Protein 2XS0 (pdb70)

InterPro domains:
  IPR000719 Protein kinase domain [PF00069] (26-321)
  IPR000719 Protein kinase domain [PS50011] (26-321)
  IPR000719 Protein kinase domain [SM00220] (26-321)
  IPR003527 Mitogen-activated protein (MAP) kinase, conserved site [PS01351] (61-163)
  IPR008271 Serine/threonine-protein kinase, active site [PS00108] (147-159)
  IPR008351 Mitogen-activated protein (MAP) kinase, JNK [PR01772] (76-85)
  IPR008351 Mitogen-activated protein (MAP) kinase, JNK [PR01772] (112-127)
  IPR008351 Mitogen-activated protein (MAP) kinase, JNK [PR01772] (135-146)
  IPR008351 Mitogen-activated protein (MAP) kinase, JNK [PR01772] (173-183)
  IPR008351 Mitogen-activated protein (MAP) kinase, JNK [PR01772] (198-208)
  IPR008351 Mitogen-activated protein (MAP) kinase, JNK [PR01772] (233-245)
  IPR008351 Mitogen-activated protein (MAP) kinase, JNK [PR01772] (261-277)
  IPR008351 Mitogen-activated protein (MAP) kinase, JNK [PR01772] (280-304)
  IPR008351 Mitogen-activated protein (MAP) kinase, JNK [PR01772] (324-335)
  IPR011009 Protein kinase-like domain superfamily [SSF56112] (12-357)
  IPR050117 Mitogen-activated protein (MAP) kinase [PTHR24055] (24-347)

GO terms:
  GO:0034614 cellular response to reactive oxygen species (P, IDA)
  GO:0031281 positive regulation of cyclase activity (P, IMP)
  GO:0051247 positive regulation of protein metabolic process (P, IMP)
  GO:0016241 regulation of macroautophagy (P, TAS)
  GO:0004674 protein serine/threonine kinase activity (F, IDA)
  GO:0043066 negative regulation of apoptotic process (P, IDA)
  GO:0009411 response to UV (P, IDA)
  GO:0071222 cellular response to lipopolysaccharide (P, IDA)
  GO:0007258 JUN phosphorylation (P, IDA)
  GO:0034599 cellular response to oxidative stress (P, IDA)
  GO:0018105 peptidyl-serine phosphorylation (P, IDA)
  GO:1900227 positive regulation of NLRP3 inflammasome complex assembly (P, IDA)
  GO:0006979 response to oxidative stress (P, IDA)
  GO:0106310 protein serine kinase activity (F, EXP)
  GO:0006468 protein phosphorylation (P, IMP)
  GO:0005515 protein binding (F, IPI)
  GO:0004674 protein serine/threonine kinase activity (F, TAS)
  GO:0004705 JUN kinase activity (F, TAS)
  GO:0038095 Fc-epsilon receptor signaling pathway (P, TAS)
  GO:0043065 positive regulation of apoptotic process (P, TAS)

Radius of gyration: 21.86 Å; Cα contacts (8 Å, |Δi|>4): 598; chains: 2; bounding box: 63×52×47 Å

Foldseek 3Di:
DLVQWDWDDAPPDIDIDGPQWADWHWQDADDQGTKTWTQRNVVRHIKIKGKGWPCLPDDVSLLFVLLFLLCLLQDDAQQAKHWDFKAFSDDDLVSTTMIMTITHDARFFQLVVLLDDDALVLLLALLLSVLLQLLQCVLVPQAAQADDRRQKGAHPVSHIHGNTRHPLCGLQGALCVLQVHDDDNLSVLSSSLQSSLCSLVSHGQADDPHSVSRVVSLCQACWQDDPVVLVRGPPVSSCVSVPDDTDNHDQLCVSRPPVSWDDDDVCRVVLVVLSSVLSCLRSDNPNVSHDHSVRSCVRPSRVVPDDCCRNVPDHGDRPPVCRSVDDDPSSVSSVSVNVSNVVRGD/DDDPVPDDDPPD

B-factor: mean 55.82, std 29.01, range [9.39, 256.15]

Solvent-accessible surface area: 16718 Å² total; per-residue (Å²): 107,93,120,75,23,65,67,47,109,8,69,148,34,52,1,30,0,25,105,27,0,75,108,18,124,84,83,37,102,51,112,50,34,46,26,0,15,4,92,0,52,111,78,126,106,85,0,5,0,49,28,8,66,95,5,8,67,63,58,84,63,0,44,105,2,6,14,22,1,6,1,10,116,26,8,137,17,114,3,2,5,16,37,49,5,0,0,0,19,36,115,37,52,143,79,1,68,19,0,2,6,0,12,38,37,18,61,15,54,0,62,79,0,11,146,38,151,44,60,17,74,36,11,4,12,0,2,2,5,0,2,1,0,1,38,10,1,20,57,26,59,9,29,1,47,18,1,46,4,53,8,0,17,0,80,12,62,0,43,1,25,0,52,37,0,19,64,62,104,80,69,26,48,1,0,1,30,21,20,65,35,66,91,106,74,7,2,1,0,1,1,2,0,3,0,0,0,13,13,26,90,34,34,51,25,6,66,2,114,72,109,90,48,6,14,23,59,3,4,68,50,36,4,30,16,42,100,111,2,19,148,111,1,130,89,108,27,74,74,110,6,72,113,61,87,127,77,102,18,110,41,33,107,124,14,2,46,64,132,69,14,65,58,112,54,151,103,26,67,90,23,0,50,32,0,23,53,2,0,30,80,2,4,33,12,10,15,61,136,9,15,39,9,84,94,0,1,111,14,72,0,0,59,63,9,42,26,66,89,7,2,102,28,111,80,19,182,35,82,28,150,113,10,41,129,37,130,47,74,80,124,79,1,34,98,41,0,33,125,30,0,68,87,32,58,143,202,60,62,67,138,111,6,102,0,77,21,173

Organism: Homo sapiens (NCBI:txid9606)

Sequence (358 aa):
RDNNFYSVEIGDSTFTVLKRYQNLKPIGSGAQGIVCAAYDAILERNVAIKKLSRPFQNQTHAKRAYRELVLMKCVNHKNIIGLLNVFTPQKSLEEFQDVYIVMELMDANLCQVIQMELDHERMSYLLYQMLCGIKHLHSAGIIHRDLKPSNIVVKSDCTLKILDFGLATRYYRAPEVILGMGYKENVDIWSVGCIMGEMIKGGVLFPGTDHIDQWNKVIEQLGTPCPEFMKKLQPTVRTYVENRPKYAGYSFEKLFPDVLFPADSEHNKLKASQARDLLSKMLVIDASKRISVDEALQHPYINVWYDPSEAEAPPPKIPDKQLDEREHTIEEWKELIYKEVMDLEERPSRDHLYLPLE

Nearest PDB structures (foldseek):
  2xs0-assembly1_A  TM=1.003E+00  e=1.034E-63  Homo sapiens
  6eq9-assembly2_B  TM=9.850E-01  e=6.214E-50  Homo sapiens
  4x21-assembly1_A  TM=9.884E-01  e=2.835E-49  Homo sapiens
  6ekd-assembly1_A  TM=9.821E-01  e=2.764E-48  Homo sapiens
  3vul-assembly1_A  TM=9.578E-01  e=8.206E-49  Homo sapiens

Structure (mmCIF, N/CA/C/O backbone):
data_2XS0
#
_entry.id   2XS0
#
_cell.length_a   62.530
_cell.length_b   106.550
_cell.length_c   130.910
_cell.angle_alpha   90.00
_cell.angle_beta   90.00
_cell.angle_gamma   90.00
#
_symmetry.space_group_name_H-M   'C 2 2 21'
#
loop_
_entity.id
_entity.type
_entity.pdbx_description
1 polymer 'MITOGEN-ACTIVATED PROTEIN KINASE 8'
2 polymer 'NUCLEAR FACTOR OF ACTIVATED T-CELLS, CYTOPLASMIC 3'
3 non-polymer 'PHOSPHOAMINOPHOSPHONIC ACID-ADENYLATE ESTER'
4 water water
#
loop_
_atom_site.group_PDB
_atom_site.id
_atom_site.type_symbol
_atom_site.label_atom_id
_atom_site.label_alt_id
_atom_site.label_comp_id
_atom_site.label_asym_id
_atom_site.label_entity_id
_atom_site.label_seq_id
_atom_site.pdbx_PDB_ins_code
_atom_site.Cartn_x
_atom_site.Cartn_y
_atom_site.Cartn_z
_atom_site.occupancy
_atom_site.B_iso_or_equiv
_atom_site.auth_seq_id
_atom_site.auth_comp_id
_atom_site.auth_asym_id
_atom_site.auth_atom_id
_atom_site.pdbx_PDB_model_num
ATOM 1 N N . ARG A 1 8 ? -56.063 18.682 -2.081 1.00 116.67 6 ARG A N 1
ATOM 2 C CA . ARG A 1 8 ? -54.801 18.751 -1.353 1.00 116.91 6 ARG A CA 1
ATOM 3 C C . ARG A 1 8 ? -53.621 18.483 -2.278 1.00 118.71 6 ARG A C 1
ATOM 4 O O . ARG A 1 8 ? -52.511 18.960 -2.042 1.00 117.56 6 ARG A O 1
ATOM 12 N N . ASP A 1 9 ? -53.875 17.719 -3.334 1.00 121.72 7 ASP A N 1
ATOM 13 C CA . ASP A 1 9 ? -52.824 17.257 -4.234 1.00 120.87 7 ASP A CA 1
ATOM 14 C C . ASP A 1 9 ? -52.188 18.406 -5.019 1.00 110.52 7 ASP A C 1
ATOM 15 O O . ASP A 1 9 ? -51.112 18.253 -5.603 1.00 107.02 7 ASP A O 1
ATOM 20 N N . ASN A 1 10 ? -52.860 19.554 -5.024 1.00 101.50 8 ASN A N 1
ATOM 21 C CA . ASN A 1 10 ? -52.376 20.736 -5.729 1.00 91.70 8 ASN A CA 1
ATOM 22 C C . ASN A 1 10 ? -51.076 21.285 -5.142 1.00 75.62 8 ASN A C 1
ATOM 23 O O . ASN A 1 10 ? -50.378 22.072 -5.784 1.00 79.17 8 ASN A O 1
ATOM 28 N N . ASN A 1 11 ? -50.750 20.857 -3.927 1.00 56.53 9 ASN A N 1
ATOM 29 C CA . ASN A 1 11 ? -49.585 21.371 -3.218 1.00 50.19 9 ASN A CA 1
ATOM 30 C C . ASN A 1 11 ? -48.294 20.620 -3.504 1.00 45.17 9 ASN A C 1
ATOM 31 O O . ASN A 1 11 ? -47.218 21.043 -3.085 1.00 42.23 9 ASN A O 1
ATOM 36 N N . PHE A 1 12 ? -48.404 19.503 -4.211 1.00 31.55 10 PHE A N 1
ATOM 37 C CA . PHE A 1 12 ? -47.256 18.635 -4.450 1.00 31.92 10 PHE A CA 1
ATOM 38 C C . PHE A 1 12 ? -46.865 18.559 -5.927 1.00 33.79 10 PHE A C 1
ATOM 39 O O . PHE A 1 12 ? -47.663 18.845 -6.823 1.00 28.67 10 PHE A O 1
ATOM 47 N N . TYR A 1 13 ? -45.614 18.191 -6.167 1.00 33.26 11 TYR A N 1
ATOM 48 C CA . TYR A 1 13 ? -45.168 17.829 -7.500 1.00 26.43 11 TYR A CA 1
ATOM 49 C C . TYR A 1 13 ? -44.179 16.679 -7.343 1.00 29.26 11 TYR A C 1
ATOM 50 O O . TYR A 1 13 ? -43.637 16.461 -6.259 1.00 30.02 11 TYR A O 1
ATOM 59 N N . SER A 1 14 ? -43.954 15.931 -8.416 1.00 31.73 12 SER A N 1
ATOM 60 C CA . SER A 1 14 ? -43.092 14.758 -8.334 1.00 29.44 12 SER A CA 1
ATOM 61 C C . SER A 1 14 ? -41.874 14.889 -9.224 1.00 32.46 12 SER A C 1
ATOM 62 O O . SER A 1 14 ? -41.924 15.480 -10.307 1.00 30.87 12 SER A O 1
ATOM 65 N N . VAL A 1 15 ? -40.772 14.329 -8.754 1.00 30.49 13 VAL A N 1
ATOM 66 C CA . VAL A 1 15 ? -39.563 14.264 -9.549 1.00 26.82 13 VAL A CA 1
ATOM 67 C C . VAL A 1 15 ? -38.890 12.913 -9.295 1.00 32.38 13 VAL A C 1
ATOM 68 O O . VAL A 1 15 ? -38.991 12.352 -8.193 1.00 31.86 13 VAL A O 1
ATOM 72 N N . GLU A 1 16 ? -38.236 12.380 -10.323 1.00 27.14 14 GLU A N 1
ATOM 73 C CA . GLU A 1 16 ? -37.524 11.111 -10.207 1.00 26.01 14 GLU A CA 1
ATOM 74 C C . GLU A 1 16 ? -36.114 11.336 -9.692 1.00 29.22 14 GLU A C 1
ATOM 75 O O . GLU A 1 16 ? -35.381 12.174 -10.207 1.00 30.99 14 GLU A O 1
ATOM 81 N N . ILE A 1 17 ? -35.738 10.591 -8.664 1.00 34.26 15 ILE A N 1
ATOM 82 C CA . ILE A 1 17 ? -34.381 10.648 -8.143 1.00 38.31 15 ILE A CA 1
ATOM 83 C C . ILE A 1 17 ? -33.792 9.256 -8.273 1.00 44.74 15 ILE A C 1
ATOM 84 O O . ILE A 1 17 ? -34.057 8.364 -7.460 1.00 43.25 15 ILE A O 1
ATOM 89 N N . GLY A 1 18 ? -33.005 9.067 -9.322 1.00 48.06 16 GLY A N 1
ATOM 90 C CA . GLY A 1 18 ? -32.582 7.736 -9.694 1.00 48.89 16 GLY A CA 1
ATOM 91 C C . GLY A 1 18 ? -33.814 6.879 -9.898 1.00 50.77 16 GLY A C 1
ATOM 92 O O . GLY A 1 18 ? -34.666 7.183 -10.738 1.00 52.13 16 GLY A O 1
ATOM 93 N N . ASP A 1 19 ? -33.915 5.818 -9.105 1.00 49.35 17 ASP A N 1
ATOM 94 C CA . ASP A 1 19 ? -35.003 4.858 -9.218 1.00 50.79 17 ASP A CA 1
ATOM 95 C C . ASP A 1 19 ? -36.303 5.378 -8.627 1.00 45.39 17 ASP A C 1
ATOM 96 O O . ASP A 1 19 ? -37.380 5.067 -9.121 1.00 47.76 17 ASP A O 1
ATOM 101 N N . SER A 1 20 ? -36.205 6.161 -7.561 1.00 41.28 18 SER A N 1
ATOM 102 C CA . SER A 1 20 ? -37.386 6.481 -6.769 1.00 44.29 18 SER A CA 1
ATOM 103 C C . SER A 1 20 ? -38.036 7.812 -7.119 1.00 40.52 18 SER A C 1
ATOM 104 O O . SER A 1 20 ? -37.390 8.721 -7.643 1.00 44.46 18 SER A O 1
ATOM 107 N N . THR A 1 21 ? -39.329 7.906 -6.826 1.00 32.19 19 THR A N 1
ATOM 108 C CA . THR A 1 21 ? -40.082 9.139 -7.009 1.00 33.22 19 THR A CA 1
ATOM 109 C C . THR A 1 21 ? -40.189 9.925 -5.708 1.00 33.87 19 THR A C 1
ATOM 110 O O . THR A 1 21 ? -40.680 9.421 -4.703 1.00 31.72 19 THR A O 1
ATOM 114 N N . PHE A 1 22 ? -39.729 11.167 -5.734 1.00 34.93 20 PHE A N 1
ATOM 115 C CA . PHE A 1 22 ? -39.946 12.070 -4.617 1.00 27.57 20 PHE A CA 1
ATOM 116 C C . PHE A 1 22 ? -41.133 12.967 -4.932 1.00 26.45 20 PHE A C 1
ATOM 117 O O . PHE A 1 22 ? -41.046 13.832 -5.798 1.00 38.26 20 PHE A O 1
ATOM 125 N N . THR A 1 23 ? -42.250 12.754 -4.246 1.00 21.76 21 THR A N 1
ATOM 126 C CA . THR A 1 23 ? -43.381 13.669 -4.348 1.00 25.37 21 THR A CA 1
ATOM 127 C C . THR A 1 23 ? -43.387 14.631 -3.160 1.00 31.98 21 THR A C 1
ATOM 128 O O . THR A 1 23 ? -43.756 14.252 -2.047 1.00 35.72 21 THR A O 1
ATOM 132 N N . VAL A 1 24 ? -42.975 15.873 -3.408 1.00 21.17 22 VAL A N 1
ATOM 133 C CA . VAL A 1 24 ? -42.705 16.830 -2.338 1.00 23.06 22 VAL A CA 1
ATOM 134 C C . VAL A 1 24 ? -43.484 18.137 -2.495 1.00 24.43 22 VAL A C 1
ATOM 135 O O . VAL A 1 24 ? -43.887 18.501 -3.605 1.00 29.60 22 VAL A O 1
ATOM 139 N N . LEU A 1 25 ? -43.707 18.845 -1.391 1.00 21.11 23 LEU A N 1
ATOM 140 C CA . LEU A 1 25 ? -44.374 20.152 -1.471 1.00 18.87 23 LEU A CA 1
ATOM 141 C C . LEU A 1 25 ? -43.639 21.051 -2.465 1.00 17.26 23 LEU A C 1
ATOM 142 O O . LEU A 1 25 ? -42.425 20.955 -2.627 1.00 21.03 23 LEU A O 1
ATOM 147 N N . LYS A 1 26 ? -44.375 21.925 -3.135 1.00 19.42 24 LYS A N 1
ATOM 148 C CA . LYS A 1 26 ? -43.786 22.738 -4.188 1.00 27.49 24 LYS A CA 1
ATOM 149 C C . LYS A 1 26 ? -42.728 23.729 -3.687 1.00 33.05 24 LYS A C 1
ATOM 150 O O . LYS A 1 26 ? -41.946 24.260 -4.476 1.00 39.59 24 LYS A O 1
ATOM 156 N N . ARG A 1 27 ? -42.698 23.970 -2.381 1.00 23.47 25 ARG A N 1
ATOM 157 C CA . ARG A 1 27 ? -41.703 24.866 -1.801 1.00 24.33 25 ARG A CA 1
ATOM 158 C C . ARG A 1 27 ? -40.283 24.338 -1.962 1.00 28.26 25 ARG A C 1
ATOM 159 O O . ARG A 1 27 ? -39.327 25.115 -1.965 1.00 29.84 25 ARG A O 1
ATOM 167 N N . TYR A 1 28 ? -40.145 23.020 -2.084 1.00 25.40 26 TYR A N 1
ATOM 168 C CA . TYR A 1 28 ? -38.827 22.406 -2.256 1.00 24.56 26 TYR A CA 1
ATOM 169 C C . TYR A 1 28 ? -38.497 22.224 -3.730 1.00 28.79 26 TYR A C 1
ATOM 170 O O . TYR A 1 28 ? -39.190 21.512 -4.449 1.00 35.27 26 TYR A O 1
ATOM 179 N N . GLN A 1 29 ? -37.430 22.882 -4.170 1.00 23.83 27 GLN A N 1
ATOM 180 C CA . GLN A 1 29 ? -37.102 22.972 -5.585 1.00 24.24 27 GLN A CA 1
ATOM 181 C C . GLN A 1 29 ? -35.733 22.383 -5.849 1.00 34.51 27 GLN A C 1
ATOM 182 O O . GLN A 1 29 ? -34.855 22.438 -4.985 1.00 39.09 27 GLN A O 1
ATOM 188 N N . ASN A 1 30 ? -35.554 21.818 -7.041 1.00 31.68 28 ASN A N 1
ATOM 189 C CA . ASN A 1 30 ? -34.229 21.430 -7.502 1.00 29.96 28 ASN A CA 1
ATOM 190 C C . ASN A 1 30 ? -33.606 20.314 -6.692 1.00 25.02 28 ASN A C 1
ATOM 191 O O . ASN A 1 30 ? -32.437 20.393 -6.319 1.00 28.78 28 ASN A O 1
ATOM 196 N N . LEU A 1 31 ? -34.372 19.274 -6.407 1.00 24.29 29 LEU A N 1
ATOM 197 C CA . LEU A 1 31 ? -33.816 18.154 -5.665 1.00 25.23 29 LEU A CA 1
ATOM 198 C C . LEU A 1 31 ? -32.625 17.536 -6.399 1.00 28.24 29 LEU A C 1
ATOM 199 O O . LEU A 1 31 ? -32.658 17.339 -7.609 1.00 31.80 29 LEU A O 1
ATOM 204 N N . LYS A 1 32 ? -31.567 17.257 -5.653 1.00 33.03 30 LYS A N 1
ATOM 205 C CA . LYS A 1 32 ? -30.416 16.536 -6.170 1.00 32.70 30 LYS A CA 1
ATOM 206 C C . LYS A 1 32 ? -30.024 15.537 -5.095 1.00 30.00 30 LYS A C 1
ATOM 207 O O . LYS A 1 32 ? -30.127 15.847 -3.917 1.00 29.79 30 LYS A O 1
ATOM 213 N N . PRO A 1 33 ? -29.575 14.336 -5.491 1.00 32.86 31 PRO A N 1
ATOM 214 C CA . PRO A 1 33 ? -29.152 13.319 -4.518 1.00 33.10 31 PRO A CA 1
ATOM 215 C C . PRO A 1 33 ? -27.865 13.721 -3.803 1.00 34.32 31 PRO A C 1
ATOM 216 O O . PRO A 1 33 ? -26.903 14.097 -4.470 1.00 34.15 31 PRO A O 1
ATOM 220 N N . ILE A 1 34 ? -27.842 13.643 -2.475 1.00 34.37 32 ILE A N 1
ATOM 221 C CA . ILE A 1 34 ? -26.649 14.036 -1.723 1.00 37.43 32 ILE A CA 1
ATOM 222 C C . ILE A 1 34 ? -26.006 12.870 -0.973 1.00 39.12 32 ILE A C 1
ATOM 223 O O . ILE A 1 34 ? -24.900 12.996 -0.446 1.00 43.93 32 ILE A O 1
ATOM 228 N N . GLY A 1 35 ? -26.701 11.740 -0.924 1.00 29.23 33 GLY A N 1
ATOM 229 C CA . GLY A 1 35 ? -26.194 10.573 -0.228 1.00 27.69 33 GLY A CA 1
ATOM 230 C C . GLY A 1 35 ? -27.223 9.465 -0.219 1.00 35.18 33 GLY A C 1
ATOM 231 O O . GLY A 1 35 ? -28.337 9.646 -0.718 1.00 35.05 33 GLY A O 1
ATOM 232 N N . SER A 1 36 ? -26.855 8.316 0.342 1.00 40.12 34 SER A N 1
ATOM 233 C CA . SER A 1 36 ? -27.764 7.174 0.388 1.00 48.62 34 SER A CA 1
ATOM 234 C C . SER A 1 36 ? -27.467 6.233 1.545 1.00 56.44 34 SER A C 1
ATOM 235 O O . SER A 1 36 ? -26.397 6.285 2.149 1.00 58.80 34 SER A O 1
ATOM 238 N N . GLY A 1 37 ? -28.428 5.368 1.845 1.00 63.35 35 GLY A N 1
ATOM 239 C CA . GLY A 1 37 ? -28.279 4.404 2.916 1.00 68.85 35 GLY A CA 1
ATOM 240 C C . GLY A 1 37 ? -29.489 3.500 3.032 1.00 74.47 35 GLY A C 1
ATOM 241 O O . GLY A 1 37 ? -30.287 3.397 2.100 1.00 74.22 35 GLY A O 1
ATOM 242 N N . ALA A 1 38 ? -29.622 2.847 4.183 1.00 78.08 36 ALA A N 1
ATOM 243 C CA . ALA A 1 38 ? -30.731 1.933 4.436 1.00 76.06 36 ALA A CA 1
ATOM 244 C C . ALA A 1 38 ? -32.065 2.534 4.012 1.00 79.45 36 ALA A C 1
ATOM 245 O O . ALA A 1 38 ? -32.703 2.052 3.075 1.00 84.16 36 ALA A O 1
ATOM 247 N N . GLN A 1 39 ? -32.472 3.596 4.699 1.00 75.74 37 GLN A N 1
ATOM 248 C CA . GLN A 1 39 ? -33.781 4.201 4.486 1.00 70.97 37 GLN A CA 1
ATOM 249 C C . GLN A 1 39 ? -33.855 5.014 3.192 1.00 69.25 37 GLN A C 1
ATOM 250 O O . GLN A 1 39 ? -34.547 6.029 3.125 1.00 78.01 37 GLN A O 1
ATOM 256 N N . GLY A 1 40 ? -33.135 4.560 2.169 1.00 59.94 38 GLY A N 1
ATOM 257 C CA . GLY A 1 40 ? -33.230 5.133 0.838 1.00 57.75 38 GLY A CA 1
ATOM 258 C C . GLY A 1 40 ? -32.281 6.280 0.537 1.00 64.01 38 GLY A C 1
ATOM 259 O O . GLY A 1 40 ? -31.243 6.438 1.184 1.00 65.54 38 GLY A O 1
ATOM 260 N N . ILE A 1 41 ? -32.647 7.086 -0.458 1.00 62.81 39 ILE A N 1
ATOM 261 C CA . ILE A 1 41 ? -31.830 8.221 -0.877 1.00 53.55 39 ILE A CA 1
ATOM 262 C C . ILE A 1 41 ? -32.211 9.514 -0.156 1.00 43.14 39 ILE A C 1
ATOM 263 O O . ILE A 1 41 ? -33.352 9.690 0.286 1.00 42.53 39 ILE A O 1
ATOM 268 N N . VAL A 1 42 ? -31.237 10.411 -0.035 1.00 30.35 40 VAL A N 1
ATOM 269 C CA . VAL A 1 42 ? -31.447 11.698 0.601 1.00 26.66 40 VAL A CA 1
ATOM 270 C C . VAL A 1 42 ? -31.052 12.815 -0.363 1.00 31.77 40 VAL A C 1
ATOM 271 O O . VAL A 1 42 ? -29.976 12.775 -0.966 1.00 30.57 40 VAL A O 1
ATOM 275 N N . CYS A 1 43 ? -31.926 13.810 -0.506 1.00 31.80 41 CYS A N 1
ATOM 276 C CA . CYS A 1 43 ? -31.699 14.896 -1.458 1.00 24.80 41 CYS A CA 1
ATOM 277 C C . CYS A 1 43 ? -31.432 16.242 -0.804 1.00 29.76 41 CYS A C 1
ATOM 278 O O . CYS A 1 43 ? -31.847 16.497 0.330 1.00 36.19 41 CYS A O 1
ATOM 281 N N . ALA A 1 44 ? -30.735 17.099 -1.539 1.00 21.83 42 ALA A N 1
ATOM 282 C CA . ALA A 1 44 ? -30.695 18.521 -1.245 1.00 22.68 42 ALA A CA 1
ATOM 283 C C . ALA A 1 44 ? -31.845 19.193 -1.989 1.00 24.87 42 ALA A C 1
ATOM 284 O O . ALA A 1 44 ? -32.296 18.708 -3.026 1.00 30.41 42 ALA A O 1
ATOM 286 N N . ALA A 1 45 ? -32.328 20.304 -1.454 1.00 22.95 43 ALA A N 1
ATOM 287 C CA . ALA A 1 45 ? -33.357 21.083 -2.127 1.00 22.43 43 ALA A CA 1
ATOM 288 C C . ALA A 1 45 ? -33.252 22.532 -1.705 1.00 29.58 43 ALA A C 1
ATOM 289 O O . ALA A 1 45 ? -32.596 22.853 -0.719 1.00 32.39 43 ALA A O 1
ATOM 291 N N . TYR A 1 46 ? -33.886 23.408 -2.471 1.00 35.75 44 TYR A N 1
ATOM 292 C CA . TYR A 1 46 ? -33.991 24.803 -2.090 1.00 28.26 44 TYR A CA 1
ATOM 293 C C . TYR A 1 46 ? -35.395 25.023 -1.557 1.00 26.70 44 TYR A C 1
ATOM 294 O O . TYR A 1 46 ? -36.378 24.747 -2.240 1.00 31.61 44 TYR A O 1
ATOM 303 N N . ASP A 1 47 ? -35.487 25.477 -0.314 1.00 30.56 45 ASP A N 1
ATOM 304 C CA . ASP A 1 47 ? -36.774 25.790 0.286 1.00 32.21 45 ASP A CA 1
ATOM 305 C C . ASP A 1 47 ? -37.121 27.223 -0.101 1.00 34.24 45 ASP A C 1
ATOM 306 O O . ASP A 1 47 ? -36.461 28.159 0.346 1.00 37.58 45 ASP A O 1
ATOM 311 N N . ALA A 1 48 ? -38.140 27.394 -0.941 1.00 31.71 46 ALA A N 1
ATOM 312 C CA . ALA A 1 48 ? -38.502 28.721 -1.454 1.00 32.03 46 ALA A CA 1
ATOM 313 C C . ALA A 1 48 ? -39.153 29.593 -0.379 1.00 28.72 46 ALA A C 1
ATOM 314 O O . ALA A 1 48 ? -39.167 30.826 -0.474 1.00 25.60 46 ALA A O 1
ATOM 316 N N . ILE A 1 49 ? -39.687 28.945 0.647 1.00 31.87 47 ILE A N 1
ATOM 317 C CA . ILE A 1 49 ? -40.288 29.657 1.764 1.00 34.43 47 ILE A CA 1
ATOM 318 C C . ILE A 1 49 ? -39.214 30.164 2.724 1.00 40.52 47 ILE A C 1
ATOM 319 O O . ILE A 1 49 ? -39.075 31.367 2.918 1.00 47.06 47 ILE A O 1
ATOM 324 N N . LEU A 1 50 ? -38.445 29.252 3.309 1.00 41.62 48 LEU A N 1
ATOM 325 C CA . LEU A 1 50 ? -37.372 29.636 4.227 1.00 37.60 48 LEU A CA 1
ATOM 326 C C . LEU A 1 50 ? -36.221 30.308 3.491 1.00 39.55 48 LEU A C 1
ATOM 327 O O . LEU A 1 50 ? -35.361 30.933 4.107 1.00 34.86 48 LEU A O 1
ATOM 332 N N . GLU A 1 51 ? -36.206 30.154 2.171 1.00 46.22 49 GLU A N 1
ATOM 333 C CA . GLU A 1 51 ? -35.151 30.707 1.319 1.00 47.18 49 GLU A CA 1
ATOM 334 C C . GLU A 1 51 ? -33.761 30.225 1.700 1.00 44.41 49 GLU A C 1
ATOM 335 O O . GLU A 1 51 ? -32.799 30.986 1.657 1.00 47.33 49 GLU A O 1
ATOM 341 N N . ARG A 1 52 ? -33.666 28.956 2.076 1.00 42.16 50 ARG A N 1
ATOM 342 C CA . ARG A 1 52 ? -32.379 28.311 2.285 1.00 37.25 50 ARG A CA 1
ATOM 343 C C . ARG A 1 52 ? -32.415 26.883 1.756 1.00 34.12 50 ARG A C 1
ATOM 344 O O . ARG A 1 52 ? -33.483 26.320 1.512 1.00 28.97 50 ARG A O 1
ATOM 352 N N . ASN A 1 53 ? -31.241 26.300 1.568 1.00 34.00 51 ASN A N 1
ATOM 353 C CA . ASN A 1 53 ? -31.165 24.906 1.180 1.00 28.45 51 ASN A CA 1
ATOM 354 C C . ASN A 1 53 ? -31.487 24.020 2.362 1.00 28.66 51 ASN A C 1
ATOM 355 O O . ASN A 1 53 ? -31.193 24.366 3.503 1.00 30.82 51 ASN A O 1
ATOM 360 N N . VAL A 1 54 ? -32.115 22.884 2.074 1.00 28.64 52 VAL A N 1
ATOM 361 C CA . VAL A 1 54 ? -32.487 21.914 3.090 1.00 22.14 52 VAL A CA 1
ATOM 362 C C . VAL A 1 54 ? -32.174 20.499 2.602 1.00 28.53 52 VAL A C 1
ATOM 363 O O . VAL A 1 54 ? -31.780 20.301 1.452 1.00 29.09 52 VAL A O 1
ATOM 367 N N . ALA A 1 55 ? -32.344 19.518 3.481 1.00 25.82 53 ALA A N 1
ATOM 368 C CA . ALA A 1 55 ? -32.162 18.126 3.103 1.00 23.69 53 ALA A CA 1
ATOM 369 C C . ALA A 1 55 ? -33.485 17.390 3.255 1.00 21.91 53 ALA A C 1
ATOM 370 O O . ALA A 1 55 ? -34.247 17.660 4.177 1.00 21.58 53 ALA A O 1
ATOM 372 N N . ILE A 1 56 ? -33.761 16.470 2.337 1.00 19.74 54 ILE A N 1
ATOM 373 C CA . ILE A 1 56 ? -35.028 15.752 2.346 1.00 22.49 54 ILE A CA 1
ATOM 374 C C . ILE A 1 56 ? -34.814 14.244 2.336 1.00 22.41 54 ILE A C 1
ATOM 375 O O . ILE A 1 56 ? -34.125 13.709 1.468 1.00 22.72 54 ILE A O 1
ATOM 380 N N . LYS A 1 57 ? -35.402 13.565 3.312 1.00 24.38 55 LYS A N 1
ATOM 381 C CA . LYS A 1 57 ? -35.245 12.122 3.439 1.00 30.11 55 LYS A CA 1
ATOM 382 C C . LYS A 1 57 ? -36.585 11.436 3.211 1.00 26.43 55 LYS A C 1
ATOM 383 O O . LYS A 1 57 ? -37.586 11.792 3.825 1.00 21.72 55 LYS A O 1
ATOM 389 N N . LYS A 1 58 ? -36.613 10.460 2.314 1.00 32.41 56 LYS A N 1
ATOM 390 C CA . LYS A 1 58 ? -37.847 9.723 2.076 1.00 31.86 56 LYS A CA 1
ATOM 391 C C . LYS A 1 58 ? -37.869 8.399 2.837 1.00 33.18 56 LYS A C 1
ATOM 392 O O . LYS A 1 58 ? -37.000 7.548 2.651 1.00 39.85 56 LYS A O 1
ATOM 398 N N . LEU A 1 59 ? -38.861 8.239 3.706 1.00 32.60 57 LEU A N 1
ATOM 399 C CA . LEU A 1 59 ? -39.097 6.963 4.365 1.00 31.02 57 LEU A CA 1
ATOM 400 C C . LEU A 1 59 ? -40.206 6.226 3.636 1.00 26.69 57 LEU A C 1
ATOM 401 O O . LEU A 1 59 ? -41.354 6.674 3.624 1.00 29.39 57 LEU A O 1
ATOM 406 N N . SER A 1 60 ? -39.866 5.101 3.020 1.00 29.16 58 SER A N 1
ATOM 407 C CA . SER A 1 60 ? -40.863 4.322 2.290 1.00 35.64 58 SER A CA 1
ATOM 408 C C . SER A 1 60 ? -41.514 3.282 3.189 1.00 33.04 58 SER A C 1
ATOM 409 O O . SER A 1 60 ? -40.859 2.344 3.631 1.00 32.83 58 SER A O 1
ATOM 412 N N . ARG A 1 61 ? -42.809 3.460 3.442 1.00 34.22 59 ARG A N 1
ATOM 413 C CA . ARG A 1 61 ? -43.556 2.599 4.356 1.00 42.83 59 ARG A CA 1
ATOM 414 C C . ARG A 1 61 ? -42.813 2.431 5.670 1.00 40.08 59 ARG A C 1
ATOM 415 O O . ARG A 1 61 ? -42.367 1.342 6.001 1.00 34.25 59 ARG A O 1
ATOM 423 N N . PRO A 1 62 ? -42.670 3.516 6.433 1.00 43.37 60 PRO A N 1
ATOM 424 C CA . PRO A 1 62 ? -42.007 3.341 7.727 1.00 44.68 60 PRO A CA 1
ATOM 425 C C . PRO A 1 62 ? -42.780 2.363 8.622 1.00 41.68 60 PRO A C 1
ATOM 426 O O . PRO A 1 62 ? -42.249 1.896 9.626 1.00 39.12 60 PRO A O 1
ATOM 430 N N . PHE A 1 63 ? -44.013 2.048 8.238 1.00 37.94 61 PHE A N 1
ATOM 431 C CA . PHE A 1 63 ? -44.875 1.191 9.044 1.00 42.63 61 PHE A CA 1
ATOM 432 C C . PHE A 1 63 ? -44.964 -0.250 8.525 1.00 48.91 61 PHE A C 1
ATOM 433 O O . PHE A 1 63 ? -45.810 -1.015 8.979 1.00 52.40 61 PHE A O 1
ATOM 441 N N . GLN A 1 64 ? -44.108 -0.616 7.574 1.00 48.92 62 GLN A N 1
ATOM 442 C CA . GLN A 1 64 ? -44.064 -1.994 7.087 1.00 47.71 62 GLN A CA 1
ATOM 443 C C . GLN A 1 64 ? -43.244 -2.855 8.030 1.00 56.24 62 GLN A C 1
ATOM 444 O O . GLN A 1 64 ? -42.044 -3.036 7.829 1.00 69.86 62 GLN A O 1
ATOM 450 N N . ASN A 1 65 ? -43.905 -3.367 9.063 1.00 45.40 63 ASN A N 1
ATOM 451 C CA . ASN A 1 65 ? -43.283 -4.194 10.100 1.00 43.44 63 ASN A CA 1
ATOM 452 C C . ASN A 1 65 ? -42.819 -3.427 11.346 1.00 50.75 63 ASN A C 1
ATOM 453 O O . ASN A 1 65 ? -42.547 -2.224 11.290 1.00 55.59 63 ASN A O 1
ATOM 458 N N . GLN A 1 66 ? -42.729 -4.149 12.460 1.00 48.04 64 GLN A N 1
ATOM 459 C CA . GLN A 1 66 ? -42.504 -3.562 13.780 1.00 51.10 64 GLN A CA 1
ATOM 460 C C . GLN A 1 66 ? -41.195 -2.783 13.895 1.00 48.77 64 GLN A C 1
ATOM 461 O O . GLN A 1 66 ? -41.169 -1.680 14.439 1.00 48.22 64 GLN A O 1
ATOM 467 N N . THR A 1 67 ? -40.112 -3.365 13.390 1.00 44.98 65 THR A N 1
ATOM 468 C CA . THR A 1 67 ? -38.794 -2.746 13.491 1.00 45.17 65 THR A CA 1
ATOM 469 C C . THR A 1 67 ? -38.724 -1.396 12.776 1.00 47.09 65 THR A C 1
ATOM 470 O O . THR A 1 67 ? -38.178 -0.429 13.306 1.00 44.77 65 THR A O 1
ATOM 474 N N . HIS A 1 68 ? -39.269 -1.343 11.566 1.00 43.80 66 HIS A N 1
ATOM 475 C CA . HIS A 1 68 ? -39.271 -0.117 10.786 1.00 39.95 66 HIS A CA 1
ATOM 476 C C . HIS A 1 68 ? -40.108 0.954 11.461 1.00 38.12 66 HIS A C 1
ATOM 477 O O . HIS A 1 68 ? -39.728 2.123 11.492 1.00 32.11 66 HIS A O 1
ATOM 484 N N . ALA A 1 69 ? -41.255 0.548 11.992 1.00 38.39 67 ALA A N 1
ATOM 485 C CA . ALA A 1 69 ? -42.200 1.495 12.563 1.00 38.85 67 ALA A CA 1
ATOM 486 C C . ALA A 1 69 ? -41.684 2.048 13.884 1.00 45.34 67 ALA A C 1
ATOM 487 O O . ALA A 1 69 ? -41.721 3.253 14.123 1.00 45.68 67 ALA A O 1
ATOM 489 N N . LYS A 1 70 ? -41.195 1.157 14.736 1.00 47.89 68 LYS A N 1
ATOM 490 C CA . LYS A 1 70 ? -40.658 1.551 16.027 1.00 48.80 68 LYS A CA 1
ATOM 491 C C . LYS A 1 70 ? -39.529 2.564 15.832 1.00 44.37 68 LYS A C 1
ATOM 492 O O . LYS A 1 70 ? -39.511 3.623 16.465 1.00 44.77 68 LYS A O 1
ATOM 498 N N . ARG A 1 71 ? -38.601 2.239 14.937 1.00 43.43 69 ARG A N 1
ATOM 499 C CA . ARG A 1 71 ? -37.450 3.095 14.661 1.00 41.42 69 ARG A CA 1
ATOM 500 C C . ARG A 1 71 ? -37.867 4.468 14.140 1.00 41.40 69 ARG A C 1
ATOM 501 O O . ARG A 1 71 ? -37.418 5.497 14.645 1.00 43.82 69 ARG A O 1
ATOM 509 N N . ALA A 1 72 ? -38.726 4.470 13.125 1.00 31.90 70 ALA A N 1
ATOM 510 C CA . ALA A 1 72 ? -39.156 5.699 12.475 1.00 24.17 70 ALA A CA 1
ATOM 511 C C . ALA A 1 72 ? -39.967 6.597 13.402 1.00 31.42 70 ALA A C 1
ATOM 512 O O . ALA A 1 72 ? -39.811 7.821 13.391 1.00 41.82 70 ALA A O 1
ATOM 514 N N . TYR A 1 73 ? -40.843 5.991 14.193 1.00 33.00 71 TYR A N 1
ATOM 515 C CA . TYR A 1 73 ? -41.671 6.754 15.119 1.00 37.80 71 TYR A CA 1
ATOM 516 C C . TYR A 1 73 ? -40.798 7.461 16.157 1.00 31.01 71 TYR A C 1
ATOM 517 O O . TYR A 1 73 ? -40.931 8.663 16.383 1.00 27.22 71 TYR A O 1
ATOM 526 N N . ARG A 1 74 ? -39.884 6.710 16.756 1.00 20.74 72 ARG A N 1
ATOM 527 C CA . ARG A 1 74 ? -38.955 7.262 17.729 1.00 28.10 72 ARG A CA 1
ATOM 528 C C . ARG A 1 74 ? -38.174 8.446 17.154 1.00 36.57 72 ARG A C 1
ATOM 529 O O . ARG A 1 74 ? -38.035 9.489 17.799 1.00 45.86 72 ARG A O 1
ATOM 537 N N . GLU A 1 75 ? -37.667 8.280 15.940 1.00 38.22 73 GLU A N 1
ATOM 538 C CA . GLU A 1 75 ? -36.870 9.313 15.292 1.00 41.24 73 GLU A CA 1
ATOM 539 C C . GLU A 1 75 ? -37.677 10.600 15.101 1.00 35.97 73 GLU A C 1
ATOM 540 O O . GLU A 1 75 ? -37.199 11.693 15.409 1.00 32.42 73 GLU A O 1
ATOM 546 N N . LEU A 1 76 ? -38.900 10.465 14.599 1.00 23.05 74 LEU A N 1
ATOM 547 C CA . LEU A 1 76 ? -39.790 11.604 14.463 1.00 19.57 74 LEU A CA 1
ATOM 548 C C . LEU A 1 76 ? -39.900 12.353 15.786 1.00 27.33 74 LEU A C 1
ATOM 549 O O . LEU A 1 76 ? -39.540 13.527 15.894 1.00 32.25 74 LEU A O 1
ATOM 554 N N . VAL A 1 77 ? -40.405 11.652 16.792 1.00 25.75 75 VAL A N 1
ATOM 555 C CA . VAL A 1 77 ? -40.653 12.225 18.098 1.00 23.98 75 VAL A CA 1
ATOM 556 C C . VAL A 1 77 ? -39.405 12.865 18.696 1.00 26.52 75 VAL A C 1
ATOM 557 O O . VAL A 1 77 ? -39.460 13.978 19.209 1.00 28.55 75 VAL A O 1
ATOM 561 N N . LEU A 1 78 ? -38.279 12.167 18.618 1.00 29.22 76 LEU A N 1
ATOM 562 C CA . LEU A 1 78 ? -37.041 12.675 19.200 1.00 29.25 76 LEU A CA 1
ATOM 563 C C . LEU A 1 78 ? -36.463 13.856 18.431 1.00 34.10 76 LEU A C 1
ATOM 564 O O . LEU A 1 78 ? -35.914 14.779 19.024 1.00 44.89 76 LEU A O 1
ATOM 569 N N . MET A 1 79 ? -36.566 13.826 17.109 1.00 28.42 77 MET A N 1
ATOM 570 C CA . MET A 1 79 ? -36.016 14.911 16.310 1.00 30.62 77 MET A CA 1
ATOM 571 C C . MET A 1 79 ? -36.873 16.151 16.509 1.00 30.76 77 MET A C 1
ATOM 572 O O . MET A 1 79 ? -36.377 17.276 16.489 1.00 24.41 77 MET A O 1
ATOM 577 N N . LYS A 1 80 ? -38.167 15.932 16.710 1.00 33.54 78 LYS A N 1
ATOM 578 C CA . LYS A 1 80 ? -39.093 17.025 16.954 1.00 39.29 78 LYS A CA 1
ATOM 579 C C . LYS A 1 80 ? -38.732 17.768 18.242 1.00 40.56 78 LYS A C 1
ATOM 580 O O . LYS A 1 80 ? -38.520 18.984 18.229 1.00 37.76 78 LYS A O 1
ATOM 586 N N . CYS A 1 81 ? -38.642 17.028 19.345 1.00 35.06 79 CYS A N 1
ATOM 587 C CA . CYS A 1 81 ? -38.492 17.637 20.666 1.00 29.95 79 CYS A CA 1
ATOM 588 C C . CYS A 1 81 ? -37.055 18.019 21.035 1.00 33.73 79 CYS A C 1
ATOM 589 O O . CYS A 1 81 ? -36.841 18.863 21.907 1.00 34.91 79 CYS A O 1
ATOM 592 N N . VAL A 1 82 ? -36.071 17.409 20.384 1.00 33.34 80 VAL A N 1
ATOM 593 C CA . VAL A 1 82 ? -34.684 17.807 20.617 1.00 28.76 80 VAL A CA 1
ATOM 594 C C . VAL A 1 82 ? -34.319 19.054 19.819 1.00 34.34 80 VAL A C 1
ATOM 595 O O . VAL A 1 82 ? -34.693 19.194 18.660 1.00 36.55 80 VAL A O 1
ATOM 599 N N . ASN A 1 83 ? -33.592 19.967 20.447 1.00 41.58 81 ASN A N 1
ATOM 600 C CA . ASN A 1 83 ? -33.152 21.166 19.759 1.00 38.83 81 ASN A CA 1
ATOM 601 C C . ASN A 1 83 ? -31.772 21.598 20.224 1.00 38.18 81 ASN A C 1
ATOM 602 O O . ASN A 1 83 ? -31.635 22.387 21.156 1.00 37.52 81 ASN A O 1
ATOM 607 N N . HIS A 1 84 ? -30.751 21.062 19.569 1.00 35.45 82 HIS A N 1
ATOM 608 C CA . HIS A 1 84 ? -29.376 21.353 19.927 1.00 26.82 82 HIS A CA 1
ATOM 609 C C . HIS A 1 84 ? -28.558 21.415 18.657 1.00 20.31 82 HIS A C 1
ATOM 610 O O . HIS A 1 84 ? -28.758 20.609 17.757 1.00 22.87 82 HIS A O 1
ATOM 617 N N . LYS A 1 85 ? -27.631 22.365 18.594 1.00 22.70 83 LYS A N 1
ATOM 618 C CA . LYS A 1 85 ? -26.899 22.660 17.361 1.00 21.79 83 LYS A CA 1
ATOM 619 C C . LYS A 1 85 ? -26.093 21.475 16.842 1.00 28.90 83 LYS A C 1
ATOM 620 O O . LYS A 1 85 ? -25.801 21.398 15.656 1.00 28.72 83 LYS A O 1
ATOM 626 N N . ASN A 1 86 ? -25.727 20.559 17.730 1.00 29.19 84 ASN A N 1
ATOM 627 C CA . ASN A 1 86 ? -24.912 19.423 17.323 1.00 24.72 84 ASN A CA 1
ATOM 628 C C . ASN A 1 86 ? -25.741 18.180 17.069 1.00 23.87 84 ASN A C 1
ATOM 629 O O . ASN A 1 86 ? -25.206 17.108 16.803 1.00 31.03 84 ASN A O 1
ATOM 634 N N . ILE A 1 87 ? -27.055 18.334 17.143 1.00 20.94 85 ILE A N 1
ATOM 635 C CA . ILE A 1 87 ? -27.964 17.272 16.739 1.00 22.93 85 ILE A CA 1
ATOM 636 C C . ILE A 1 87 ? -28.795 17.788 15.576 1.00 27.17 85 ILE A C 1
ATOM 637 O O . ILE A 1 87 ? -29.303 18.908 15.618 1.00 29.65 85 ILE A O 1
ATOM 642 N N . ILE A 1 88 ? -28.918 16.974 14.534 1.00 32.41 86 ILE A N 1
ATOM 643 C CA . ILE A 1 88 ? -29.603 17.385 13.319 1.00 25.48 86 ILE A CA 1
ATOM 644 C C . ILE A 1 88 ? -31.034 17.767 13.659 1.00 24.13 86 ILE A C 1
ATOM 645 O O . ILE A 1 88 ? -31.723 17.044 14.368 1.00 19.62 86 ILE A O 1
ATOM 650 N N . GLY A 1 89 ? -31.476 18.916 13.167 1.00 33.30 87 GLY A N 1
ATOM 651 C CA . GLY A 1 89 ? -32.797 19.411 13.502 1.00 31.07 87 GLY A CA 1
ATOM 652 C C . GLY A 1 89 ? -33.837 19.180 12.428 1.00 30.19 87 GLY A C 1
ATOM 653 O O . GLY A 1 89 ? -33.544 19.220 11.233 1.00 35.27 87 GLY A O 1
ATOM 654 N N . LEU A 1 90 ? -35.062 18.934 12.873 1.00 27.99 88 LEU A N 1
ATOM 655 C CA . LEU A 1 90 ? -36.200 18.751 11.991 1.00 25.41 88 LEU A CA 1
ATOM 656 C C . LEU A 1 90 ? -36.725 20.113 11.553 1.00 32.82 88 LEU A C 1
ATOM 657 O O . LEU A 1 90 ? -36.962 20.988 12.384 1.00 36.87 88 LEU A O 1
ATOM 662 N N . LEU A 1 91 ? -36.890 20.304 10.249 1.00 30.10 89 LEU A N 1
ATOM 663 C CA . LEU A 1 91 ? -37.444 21.556 9.750 1.00 23.52 89 LEU A CA 1
ATOM 664 C C . LEU A 1 91 ? -38.900 21.370 9.359 1.00 27.68 89 LEU A C 1
ATOM 665 O O . LEU A 1 91 ? -39.731 22.260 9.551 1.00 30.43 89 LEU A O 1
ATOM 670 N N . ASN A 1 92 ? -39.204 20.202 8.809 1.00 26.26 90 ASN A N 1
ATOM 671 C CA . ASN A 1 92 ? -40.545 19.911 8.333 1.00 25.58 90 ASN A CA 1
ATOM 672 C C . ASN A 1 92 ? -40.712 18.408 8.168 1.00 26.60 90 ASN A C 1
ATOM 673 O O . ASN A 1 92 ? -39.728 17.674 8.055 1.00 25.76 90 ASN A O 1
ATOM 678 N N . VAL A 1 93 ? -41.958 17.953 8.166 1.00 20.47 91 VAL A N 1
ATOM 679 C CA . VAL A 1 93 ? -42.262 16.563 7.856 1.00 29.39 91 VAL A CA 1
ATOM 680 C C . VAL A 1 93 ? -43.656 16.522 7.246 1.00 32.81 91 VAL A C 1
ATOM 681 O O . VAL A 1 93 ? -44.565 17.214 7.709 1.00 32.69 91 VAL A O 1
ATOM 685 N N . PHE A 1 94 ? -43.818 15.735 6.191 1.00 27.19 92 PHE A N 1
ATOM 686 C CA . PHE A 1 94 ? -45.080 15.721 5.469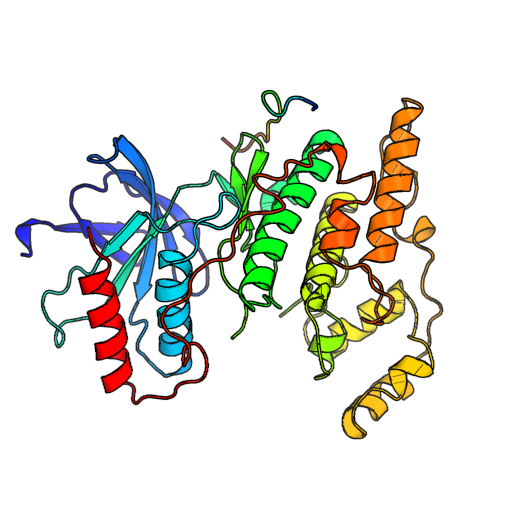 1.00 26.18 92 PHE A CA 1
ATOM 687 C C . PHE A 1 94 ? -45.305 14.389 4.784 1.00 29.84 92 PHE A C 1
ATOM 688 O O . PHE A 1 94 ? -44.386 13.581 4.670 1.00 38.55 92 PHE A O 1
ATOM 696 N N . THR A 1 95 ? -46.535 14.167 4.333 1.00 31.05 93 THR A N 1
ATOM 697 C CA . THR A 1 95 ? -46.842 13.049 3.447 1.00 35.02 93 THR A CA 1
ATOM 698 C C . THR A 1 95 ? -47.749 13.525 2.322 1.00 37.08 93 THR A C 1
ATOM 699 O O . THR A 1 95 ? -48.673 14.307 2.561 1.00 32.64 93 THR A O 1
ATOM 703 N N . PRO A 1 96 ? -47.470 13.067 1.090 1.00 38.36 94 PRO A N 1
ATOM 704 C CA . PRO A 1 96 ? -48.242 13.358 -0.127 1.00 38.03 94 PRO A CA 1
ATOM 705 C C . PRO A 1 96 ? -49.605 12.656 -0.154 1.00 45.13 94 PRO A C 1
ATOM 706 O O . PRO A 1 96 ? -50.558 13.202 -0.709 1.00 51.00 94 PRO A O 1
ATOM 710 N N . GLN A 1 97 ? -49.696 11.460 0.425 1.00 44.08 95 GLN A N 1
ATOM 711 C CA . GLN A 1 97 ? -50.967 10.747 0.463 1.00 43.12 95 GLN A CA 1
ATOM 712 C C . GLN A 1 97 ? -51.920 11.515 1.363 1.00 42.69 95 GLN A C 1
ATOM 713 O O . GLN A 1 97 ? -51.494 12.126 2.333 1.00 35.30 95 GLN A O 1
ATOM 719 N N . LYS A 1 98 ? -53.208 11.477 1.038 1.00 53.33 96 LYS A N 1
ATOM 720 C CA . LYS A 1 98 ? -54.174 12.413 1.607 1.00 54.70 96 LYS A CA 1
ATOM 721 C C . LYS A 1 98 ? -55.124 11.821 2.651 1.00 50.76 96 LYS A C 1
ATOM 722 O O . LYS A 1 98 ? -56.119 12.448 3.009 1.00 52.22 96 LYS A O 1
ATOM 728 N N . SER A 1 99 ? -54.818 10.626 3.146 1.00 45.41 97 SER A N 1
ATOM 729 C CA . SER A 1 99 ? -55.680 9.966 4.119 1.00 39.52 97 SER A CA 1
ATOM 730 C C . SER A 1 99 ? -54.961 8.765 4.708 1.00 45.97 97 SER A C 1
ATOM 731 O O . SER A 1 99 ? -54.061 8.208 4.080 1.00 49.42 97 SER A O 1
ATOM 734 N N . LEU A 1 100 ? -55.364 8.356 5.905 1.00 45.71 98 LEU A N 1
ATOM 735 C CA . LEU A 1 100 ? -54.730 7.219 6.559 1.00 47.15 98 LEU A CA 1
ATOM 736 C C . LEU A 1 100 ? -54.645 5.989 5.651 1.00 43.46 98 LEU A C 1
ATOM 737 O O . LEU A 1 100 ? -53.637 5.282 5.638 1.00 43.57 98 LEU A O 1
ATOM 742 N N . GLU A 1 101 ? -55.698 5.735 4.887 1.00 39.60 99 GLU A N 1
ATOM 743 C CA . GLU A 1 101 ? -55.741 4.530 4.066 1.00 44.03 99 GLU A CA 1
ATOM 744 C C . GLU A 1 101 ? -54.726 4.567 2.929 1.00 46.78 99 GLU A C 1
ATOM 745 O O . GLU A 1 101 ? -54.048 3.574 2.658 1.00 49.97 99 GLU A O 1
ATOM 751 N N . GLU A 1 102 ? -54.622 5.716 2.272 1.00 46.59 100 GLU A N 1
ATOM 752 C CA . GLU A 1 102 ? -53.712 5.873 1.148 1.00 49.75 100 GLU A CA 1
ATOM 753 C C . GLU A 1 102 ? -52.288 6.068 1.655 1.00 42.50 100 GLU A C 1
ATOM 754 O O . GLU A 1 102 ? -51.314 5.875 0.908 1.00 36.49 100 GLU A O 1
ATOM 760 N N . PHE A 1 103 ? -52.180 6.440 2.931 1.00 29.04 101 PHE A N 1
ATOM 761 C CA . PHE A 1 103 ? -50.896 6.774 3.543 1.00 30.08 101 PHE A CA 1
ATOM 762 C C . PHE A 1 103 ? -49.806 5.754 3.207 1.00 37.85 101 PHE A C 1
ATOM 763 O O . PHE A 1 103 ? -49.954 4.552 3.445 1.00 39.39 101 PHE A O 1
ATOM 771 N N . GLN A 1 104 ? -48.715 6.254 2.635 1.00 41.32 102 GLN A N 1
ATOM 772 C CA . GLN A 1 104 ? -47.631 5.412 2.144 1.00 42.89 102 GLN A CA 1
ATOM 773 C C . GLN A 1 104 ? -46.281 5.860 2.673 1.00 40.97 102 GLN A C 1
ATOM 774 O O . GLN A 1 104 ? -45.522 5.059 3.225 1.00 40.57 102 GLN A O 1
ATOM 780 N N . ASP A 1 105 ? -45.981 7.144 2.485 1.00 34.96 103 ASP A N 1
ATOM 781 C CA . ASP A 1 105 ? -44.621 7.639 2.659 1.00 29.70 103 ASP A CA 1
ATOM 782 C C . ASP A 1 105 ? -44.503 8.828 3.596 1.00 29.07 103 ASP A C 1
ATOM 783 O O . ASP A 1 105 ? -45.430 9.627 3.740 1.00 22.56 103 ASP A O 1
ATOM 788 N N . VAL A 1 106 ? -43.342 8.935 4.229 1.00 28.11 104 VAL A N 1
ATOM 789 C CA . VAL A 1 106 ? -43.041 10.066 5.086 1.00 24.37 104 VAL A CA 1
ATOM 790 C C . VAL A 1 106 ? -41.779 10.764 4.601 1.00 24.14 104 VAL A C 1
ATOM 791 O O . VAL A 1 106 ? -40.752 10.125 4.385 1.00 24.89 104 VAL A O 1
ATOM 795 N N . TYR A 1 107 ? -41.867 12.078 4.439 1.00 21.45 105 TYR A N 1
ATOM 796 C CA . TYR A 1 107 ? -40.715 12.889 4.078 1.00 21.37 105 TYR A CA 1
ATOM 797 C C . TYR A 1 107 ? -40.255 13.708 5.266 1.00 25.31 105 TYR A C 1
ATOM 798 O O . TYR A 1 107 ? -41.048 14.410 5.892 1.00 34.41 105 TYR A O 1
ATOM 807 N N . ILE A 1 108 ? -38.972 13.603 5.584 1.00 26.60 106 ILE A N 1
ATOM 808 C CA . ILE A 1 108 ? -38.385 14.386 6.660 1.00 31.82 106 ILE A CA 1
ATOM 809 C C . ILE A 1 108 ? -37.475 15.468 6.099 1.00 31.23 106 ILE A C 1
ATOM 810 O O . ILE A 1 108 ? -36.544 15.181 5.341 1.00 32.95 106 ILE A O 1
ATOM 815 N N . VAL A 1 109 ? -37.750 16.711 6.473 1.00 24.33 107 VAL A N 1
ATOM 816 C CA . VAL A 1 109 ? -36.961 17.846 6.010 1.00 27.14 107 VAL A CA 1
ATOM 817 C C . VAL A 1 109 ? -36.018 18.333 7.106 1.00 25.59 107 VAL A C 1
ATOM 818 O O . VAL A 1 109 ? -36.449 18.689 8.203 1.00 28.04 107 VAL A O 1
ATOM 822 N N . MET A 1 110 ? -34.727 18.339 6.799 1.00 26.71 108 MET A N 1
ATOM 823 C CA . MET A 1 110 ? -33.692 18.653 7.775 1.00 22.62 108 MET A CA 1
ATOM 824 C C . MET A 1 110 ? -32.867 19.846 7.348 1.00 26.60 108 MET A C 1
ATOM 825 O O . MET A 1 110 ? -32.943 20.296 6.211 1.00 25.51 108 MET A O 1
ATOM 830 N N . GLU A 1 111 ? -32.051 20.340 8.269 1.00 34.47 109 GLU A N 1
ATOM 831 C CA . GLU A 1 111 ? -31.019 21.294 7.916 1.00 35.34 109 GLU A CA 1
ATOM 832 C C . GLU A 1 111 ? -30.076 20.558 6.976 1.00 29.59 109 GLU A C 1
ATOM 833 O O . GLU A 1 111 ? -29.904 19.343 7.086 1.00 29.88 109 GLU A O 1
ATOM 839 N N . LEU A 1 112 ? -29.476 21.282 6.043 1.00 27.38 110 LEU A N 1
ATOM 840 C CA . LEU A 1 112 ? -28.578 20.666 5.078 1.00 21.73 110 LEU A CA 1
ATOM 841 C C . LEU A 1 112 ? -27.114 20.814 5.475 1.00 25.55 110 LEU A C 1
ATOM 842 O O . LEU A 1 112 ? -26.647 21.918 5.763 1.00 33.83 110 LEU A O 1
ATOM 847 N N . MET A 1 113 ? -26.391 19.697 5.470 1.00 22.96 111 MET A N 1
ATOM 848 C CA . MET A 1 113 ? -24.949 19.706 5.704 1.00 15.34 111 MET A CA 1
ATOM 849 C C . MET A 1 113 ? -24.197 19.285 4.445 1.00 15.58 111 MET A C 1
ATOM 850 O O . MET A 1 113 ? -24.796 18.788 3.500 1.00 23.14 111 MET A O 1
ATOM 855 N N . ASP A 1 114 ? -22.884 19.471 4.438 1.00 20.89 112 ASP A N 1
ATOM 856 C CA . ASP A 1 114 ? -22.105 19.302 3.212 1.00 23.95 112 ASP A CA 1
ATOM 857 C C . ASP A 1 114 ? -21.524 17.893 3.007 1.00 28.41 112 ASP A C 1
ATOM 858 O O . ASP A 1 114 ? -21.290 17.473 1.876 1.00 24.89 112 ASP A O 1
ATOM 863 N N . ALA A 1 115 ? -21.289 17.161 4.089 1.00 28.29 113 ALA A N 1
ATOM 864 C CA . ALA A 1 115 ? -20.651 15.852 3.972 1.00 23.91 113 ALA A CA 1
ATOM 865 C C . ALA A 1 115 ? -20.828 15.016 5.237 1.00 24.99 113 ALA A C 1
ATOM 866 O O . ALA A 1 115 ? -21.278 15.528 6.262 1.00 20.09 113 ALA A O 1
ATOM 868 N N . ASN A 1 116 ? -20.498 13.728 5.167 1.00 23.72 114 ASN A N 1
ATOM 869 C CA . ASN A 1 116 ? -20.416 12.938 6.397 1.00 24.67 114 ASN A CA 1
ATOM 870 C C . ASN A 1 116 ? -18.976 12.777 6.862 1.00 24.34 114 ASN A C 1
ATOM 871 O O . ASN A 1 116 ? -18.056 13.282 6.230 1.00 29.09 114 ASN A O 1
ATOM 876 N N . LEU A 1 117 ? -18.775 12.098 7.978 1.00 28.68 115 LEU A N 1
ATOM 877 C CA . LEU A 1 117 ? -17.443 12.046 8.562 1.00 35.64 115 LEU A CA 1
ATOM 878 C C . LEU A 1 117 ? -16.458 11.168 7.772 1.00 33.93 115 LEU A C 1
ATOM 879 O O . LEU A 1 117 ? -15.244 11.328 7.895 1.00 35.90 115 LEU A O 1
ATOM 884 N N . CYS A 1 118 ? -16.975 10.255 6.956 1.00 32.69 116 CYS A N 1
ATOM 885 C CA . CYS A 1 118 ? -16.113 9.434 6.102 1.00 35.74 116 CYS A CA 1
ATOM 886 C C . CYS A 1 118 ? -15.188 10.304 5.260 1.00 37.76 116 CYS A C 1
ATOM 887 O O . CYS A 1 118 ? -13.981 10.077 5.214 1.00 45.80 116 CYS A O 1
ATOM 890 N N . GLN A 1 119 ? -15.760 11.311 4.608 1.00 35.83 117 GLN A N 1
ATOM 891 C CA . GLN A 1 119 ? -14.977 12.241 3.800 1.00 39.66 117 GLN A CA 1
ATOM 892 C C . GLN A 1 119 ? -13.953 13.026 4.621 1.00 38.07 117 GLN A C 1
ATOM 893 O O . GLN A 1 119 ? -12.831 13.260 4.173 1.00 41.81 117 GLN A O 1
ATOM 899 N N . VAL A 1 120 ? -14.344 13.439 5.821 1.00 29.35 118 VAL A N 1
ATOM 900 C CA . VAL A 1 120 ? -13.459 14.203 6.690 1.00 27.05 118 VAL A CA 1
ATOM 901 C C . VAL A 1 120 ? -12.210 13.413 7.081 1.00 34.30 118 VAL A C 1
ATOM 902 O O . VAL A 1 120 ? -11.151 13.988 7.332 1.00 37.50 118 VAL A O 1
ATOM 906 N N . ILE A 1 121 ? -12.338 12.092 7.127 1.00 40.02 119 ILE A N 1
ATOM 907 C CA . ILE A 1 121 ? -11.226 11.225 7.500 1.00 42.02 119 ILE A CA 1
ATOM 908 C C . ILE A 1 121 ? -10.204 11.089 6.373 1.00 42.30 119 ILE A C 1
ATOM 909 O O . ILE A 1 121 ? -8.995 11.053 6.616 1.00 43.35 119 ILE A O 1
ATOM 914 N N . GLN A 1 122 ? -10.695 11.013 5.140 1.00 42.09 120 GLN A N 1
ATOM 915 C CA . GLN A 1 122 ? -9.823 10.905 3.973 1.00 52.38 120 GLN A CA 1
ATOM 916 C C . GLN A 1 122 ? -9.233 12.269 3.624 1.00 54.34 120 GLN A C 1
ATOM 917 O O . GLN A 1 122 ? -8.952 12.556 2.460 1.00 56.51 120 GLN A O 1
ATOM 923 N N . MET A 1 123 ? -9.030 13.101 4.639 1.00 52.91 121 MET A N 1
ATOM 924 C CA . MET A 1 123 ? -8.766 14.514 4.413 1.00 50.95 121 MET A CA 1
ATOM 925 C C . MET A 1 123 ? -7.723 15.099 5.362 1.00 45.70 121 MET A C 1
ATOM 926 O O . MET A 1 123 ? -7.584 14.655 6.491 1.00 52.07 121 MET A O 1
ATOM 931 N N . GLU A 1 124 ? -6.992 16.098 4.883 1.00 46.13 122 GLU A N 1
ATOM 932 C CA . GLU A 1 124 ? -5.939 16.748 5.659 1.00 55.16 122 GLU A CA 1
ATOM 933 C C . GLU A 1 124 ? -6.507 17.541 6.838 1.00 53.94 122 GLU A C 1
ATOM 934 O O . GLU A 1 124 ? -7.432 18.338 6.669 1.00 59.67 122 GLU A O 1
ATOM 940 N N . LEU A 1 125 ? -5.948 17.330 8.027 1.00 45.92 123 LEU A N 1
ATOM 941 C CA . LEU A 1 125 ? -6.458 17.988 9.234 1.00 45.52 123 LEU A CA 1
ATOM 942 C C . LEU A 1 125 ? -5.369 18.618 10.092 1.00 47.86 123 LEU A C 1
ATOM 943 O O . LEU A 1 125 ? -4.180 18.511 9.801 1.00 57.81 123 LEU A O 1
ATOM 948 N N . ASP A 1 126 ? -5.803 19.272 11.161 1.00 37.59 124 ASP A N 1
ATOM 949 C CA . ASP A 1 126 ? -4.908 19.800 12.180 1.00 33.18 124 ASP A CA 1
ATOM 950 C C . ASP A 1 126 ? -5.605 19.721 13.538 1.00 33.84 124 ASP A C 1
ATOM 951 O O . ASP A 1 126 ? -6.791 19.381 13.618 1.00 27.30 124 ASP A O 1
ATOM 956 N N . HIS A 1 127 ? -4.875 20.030 14.603 1.00 36.70 125 HIS A N 1
ATOM 957 C CA . HIS A 1 127 ? -5.419 19.890 15.948 1.00 36.71 125 HIS A CA 1
ATOM 958 C C . HIS A 1 127 ? -6.577 20.844 16.188 1.00 31.56 125 HIS A C 1
ATOM 959 O O . HIS A 1 127 ? -7.521 20.522 16.898 1.00 31.37 125 HIS A O 1
ATOM 966 N N . GLU A 1 128 ? -6.501 22.018 15.581 1.00 35.33 126 GLU A N 1
ATOM 967 C CA . GLU A 1 128 ? -7.542 23.021 15.738 1.00 39.05 126 GLU A CA 1
ATOM 968 C C . GLU A 1 128 ? -8.894 22.441 15.327 1.00 37.10 126 GLU A C 1
ATOM 969 O O . GLU A 1 128 ? -9.841 22.412 16.110 1.00 36.47 126 GLU A O 1
ATOM 975 N N . ARG A 1 129 ? -8.965 21.955 14.095 1.00 38.78 127 ARG A N 1
ATOM 976 C CA . ARG A 1 129 ? -10.214 21.472 13.530 1.00 35.93 127 ARG A CA 1
ATOM 977 C C . ARG A 1 129 ? -10.621 20.131 14.129 1.00 37.09 127 ARG A C 1
ATOM 978 O O . ARG A 1 129 ? -11.793 19.894 14.425 1.00 42.61 127 ARG A O 1
ATOM 986 N N . MET A 1 130 ? -9.645 19.261 14.326 1.00 33.66 128 MET A N 1
ATOM 987 C CA . MET A 1 130 ? -9.897 17.979 14.959 1.00 29.95 128 MET A CA 1
ATOM 988 C C . MET A 1 130 ? -10.442 18.135 16.386 1.00 26.69 128 MET A C 1
ATOM 989 O O . MET A 1 130 ? -11.420 17.493 16.765 1.00 29.61 128 MET A O 1
ATOM 994 N N . SER A 1 131 ? -9.818 18.990 17.181 1.00 22.09 129 SER A N 1
ATOM 995 C CA . SER A 1 131 ? -10.312 19.215 18.535 1.00 32.33 129 SER A CA 1
ATOM 996 C C . SER A 1 131 ? -11.742 19.764 18.513 1.00 32.68 129 SER A C 1
ATOM 997 O O . SER A 1 131 ? -12.582 19.358 19.319 1.00 32.34 129 SER A O 1
ATOM 1000 N N . TYR A 1 132 ? -12.020 20.672 17.581 1.00 28.60 130 TYR A N 1
ATOM 1001 C CA . TYR A 1 132 ? -13.350 21.267 17.477 1.00 26.97 130 TYR A CA 1
ATOM 1002 C C . TYR A 1 132 ? -14.418 20.254 17.050 1.00 29.20 130 TYR A C 1
ATOM 1003 O O . TYR A 1 132 ? -15.520 20.229 17.604 1.00 27.59 130 TYR A O 1
ATOM 1012 N N . LEU A 1 133 ? -14.095 19.425 16.060 1.00 24.48 131 LEU A N 1
ATOM 1013 C CA . LEU A 1 133 ? -15.014 18.381 15.631 1.00 23.81 131 LEU A CA 1
ATOM 1014 C C . LEU A 1 133 ? -15.338 17.436 16.787 1.00 27.52 131 LEU A C 1
ATOM 1015 O O . LEU A 1 133 ? -16.498 17.095 17.012 1.00 26.60 131 LEU A O 1
ATOM 1020 N N . LEU A 1 134 ? -14.309 17.011 17.515 1.00 33.76 132 LEU A N 1
ATOM 1021 C CA . LEU A 1 134 ? -14.503 16.132 18.671 1.00 34.31 132 LEU A CA 1
ATOM 1022 C C . LEU A 1 134 ? -15.281 16.831 19.788 1.00 29.95 132 LEU A C 1
ATOM 1023 O O . LEU A 1 134 ? -16.136 16.225 20.429 1.00 27.66 132 LEU A O 1
ATOM 1028 N N . TYR A 1 135 ? -14.997 18.112 19.999 1.00 24.15 133 TYR A N 1
ATOM 1029 C CA . TYR A 1 135 ? -15.735 18.908 20.973 1.00 28.91 133 TYR A CA 1
ATOM 1030 C C . TYR A 1 135 ? -17.226 18.951 20.663 1.00 36.01 133 TYR A C 1
ATOM 1031 O O . TYR A 1 135 ? -18.060 18.911 21.574 1.00 37.82 133 TYR A O 1
ATOM 1040 N N . GLN A 1 136 ? -17.557 19.049 19.377 1.00 31.81 134 GLN A N 1
ATOM 1041 C CA . GLN A 1 136 ? -18.949 19.149 18.953 1.00 29.49 134 GLN A CA 1
ATOM 1042 C C . GLN A 1 136 ? -19.681 17.822 19.132 1.00 30.78 134 GLN A C 1
ATOM 1043 O O . GLN A 1 136 ? -20.848 17.796 19.543 1.00 27.33 134 GLN A O 1
ATOM 1049 N N . MET A 1 137 ? -18.987 16.726 18.826 1.00 28.93 135 MET A N 1
ATOM 1050 C CA . MET A 1 137 ? -19.543 15.389 18.978 1.00 29.61 135 MET A CA 1
ATOM 1051 C C . MET A 1 137 ? -19.928 15.187 20.427 1.00 30.21 135 MET A C 1
ATOM 1052 O O . MET A 1 137 ? -21.020 14.711 20.729 1.00 33.93 135 MET A O 1
ATOM 1057 N N . LEU A 1 138 ? -19.009 15.552 21.318 1.00 29.42 136 LEU A N 1
ATOM 1058 C CA . LEU A 1 138 ? -19.206 15.400 22.752 1.00 26.60 136 LEU A CA 1
ATOM 1059 C C . LEU A 1 138 ? -20.402 16.209 23.246 1.00 25.83 136 LEU A C 1
ATOM 1060 O O . LEU A 1 138 ? -21.214 15.717 24.025 1.00 29.20 136 LEU A O 1
ATOM 1065 N N . CYS A 1 139 ? -20.512 17.449 22.788 1.00 29.07 137 CYS A N 1
ATOM 1066 C CA . CYS A 1 139 ? -21.658 18.273 23.142 1.00 24.75 137 CYS A CA 1
ATOM 1067 C C . CYS A 1 139 ? -22.977 17.597 22.789 1.00 28.22 137 CYS A C 1
ATOM 1068 O O . CYS A 1 139 ? -23.858 17.467 23.635 1.00 43.80 137 CYS A O 1
ATOM 1071 N N . GLY A 1 140 ? -23.107 17.164 21.543 1.00 24.20 138 GLY A N 1
ATOM 1072 C CA . GLY A 1 140 ? -24.315 16.503 21.087 1.00 22.74 138 GLY A CA 1
ATOM 1073 C C . GLY A 1 140 ? -24.632 15.241 21.865 1.00 24.35 138 GLY A C 1
ATOM 1074 O O . GLY A 1 140 ? -25.793 14.961 22.174 1.00 33.53 138 GLY A O 1
ATOM 1075 N N . ILE A 1 141 ? -23.605 14.465 22.183 1.00 16.80 139 ILE A N 1
ATOM 1076 C CA . ILE A 1 141 ? -23.804 13.248 22.961 1.00 29.32 139 ILE A CA 1
ATOM 1077 C C . ILE A 1 141 ? -24.289 13.584 24.369 1.00 32.55 139 ILE A C 1
ATOM 1078 O O . ILE A 1 141 ? -25.327 13.092 24.814 1.00 33.77 139 ILE A O 1
ATOM 1083 N N . LYS A 1 142 ? -23.532 14.429 25.060 1.00 28.46 140 LYS A N 1
ATOM 1084 C CA . LYS A 1 142 ? -23.909 14.861 26.390 1.00 36.17 140 LYS A CA 1
ATOM 1085 C C . LYS A 1 142 ? -25.385 15.220 26.412 1.00 36.18 140 LYS A C 1
ATOM 1086 O O . LYS A 1 142 ? -26.127 14.802 27.301 1.00 37.16 140 LYS A O 1
ATOM 1092 N N . HIS A 1 143 ? -25.806 15.984 25.412 1.00 28.65 141 HIS A N 1
ATOM 1093 C CA . HIS A 1 143 ? -27.183 16.449 25.335 1.00 28.34 141 HIS A CA 1
ATOM 1094 C C . HIS A 1 143 ? -28.150 15.274 25.276 1.00 34.43 141 HIS A C 1
ATOM 1095 O O . HIS A 1 143 ? -29.165 15.263 25.970 1.00 40.83 141 HIS A O 1
ATOM 1102 N N . LEU A 1 144 ? -27.831 14.287 24.445 1.00 30.29 142 LEU A N 1
ATOM 1103 C CA . LEU A 1 144 ? -28.663 13.099 24.329 1.00 34.45 142 LEU A CA 1
ATOM 1104 C C . LEU A 1 144 ? -28.739 12.364 25.666 1.00 36.85 142 LEU A C 1
ATOM 1105 O O . LEU A 1 144 ? -29.817 11.983 26.122 1.00 38.15 142 LEU A O 1
ATOM 1110 N N . HIS A 1 145 ? -27.586 12.172 26.290 1.00 33.56 143 HIS A N 1
ATOM 1111 C CA . HIS A 1 145 ? -27.514 11.476 27.561 1.00 31.89 143 HIS A CA 1
ATOM 1112 C C . HIS A 1 145 ? -28.369 12.175 28.618 1.00 40.13 143 HIS A C 1
ATOM 1113 O O . HIS A 1 145 ? -29.038 11.518 29.425 1.00 41.44 143 HIS A O 1
ATOM 1120 N N . SER A 1 146 ? -28.356 13.506 28.596 1.00 35.79 144 SER A N 1
ATOM 1121 C CA . SER A 1 146 ? -29.106 14.300 29.561 1.00 33.90 144 SER A CA 1
ATOM 1122 C C . SER A 1 146 ? -30.605 14.030 29.469 1.00 42.01 144 SER A C 1
ATOM 1123 O O . SER A 1 146 ? -31.374 14.423 30.348 1.00 42.50 144 SER A O 1
ATOM 1126 N N . ALA A 1 147 ? -31.019 13.359 28.400 1.00 44.63 145 ALA A N 1
ATOM 1127 C CA . ALA A 1 147 ? -32.414 12.963 28.250 1.00 42.87 145 ALA A CA 1
ATOM 1128 C C . ALA A 1 147 ? -32.569 11.444 28.307 1.00 39.89 145 ALA A C 1
ATOM 1129 O O . ALA A 1 147 ? -33.625 10.908 27.980 1.00 44.76 145 ALA A O 1
ATOM 1131 N N . GLY A 1 148 ? -31.513 10.752 28.720 1.00 34.49 146 GLY A N 1
ATOM 1132 C CA . GLY A 1 148 ? -31.560 9.305 28.814 1.00 39.92 146 GLY A CA 1
ATOM 1133 C C . GLY A 1 148 ? -31.368 8.558 27.501 1.00 43.10 146 GLY A C 1
ATOM 1134 O O . GLY A 1 148 ? -31.395 7.326 27.482 1.00 42.04 146 GLY A O 1
ATOM 1135 N N . ILE A 1 149 ? -31.179 9.286 26.402 1.00 38.52 147 ILE A N 1
ATOM 1136 C CA . ILE A 1 149 ? -30.855 8.638 25.131 1.00 39.55 147 ILE A CA 1
ATOM 1137 C C . ILE A 1 149 ? -29.390 8.233 25.119 1.00 34.11 147 ILE A C 1
ATOM 1138 O O . ILE A 1 149 ? -28.503 9.076 25.191 1.00 29.51 147 ILE A O 1
ATOM 1143 N N . ILE A 1 150 ? -29.131 6.937 25.058 1.00 41.92 148 ILE A N 1
ATOM 1144 C CA . ILE A 1 150 ? -27.763 6.475 24.915 1.00 41.41 148 ILE A CA 1
ATOM 1145 C C . ILE A 1 150 ? -27.645 5.845 23.543 1.00 39.82 148 ILE A C 1
ATOM 1146 O O . ILE A 1 150 ? -28.398 4.936 23.206 1.00 44.38 148 ILE A O 1
ATOM 1151 N N . HIS A 1 151 ? -26.708 6.351 22.748 1.00 40.05 149 HIS A N 1
ATOM 1152 C CA . HIS A 1 151 ? -26.688 6.074 21.313 1.00 44.44 149 HIS A CA 1
ATOM 1153 C C . HIS A 1 151 ? -26.337 4.632 20.959 1.00 41.11 149 HIS A C 1
ATOM 1154 O O . HIS A 1 151 ? -27.130 3.940 20.327 1.00 43.19 149 HIS A O 1
ATOM 1161 N N . ARG A 1 152 ? -25.146 4.196 21.355 1.00 45.54 150 ARG A N 1
ATOM 1162 C CA . ARG A 1 152 ? -24.695 2.819 21.139 1.00 50.01 150 ARG A CA 1
ATOM 1163 C C . ARG A 1 152 ? -24.214 2.555 19.711 1.00 51.76 150 ARG A C 1
ATOM 1164 O O . ARG A 1 152 ? -23.483 1.594 19.469 1.00 55.42 150 ARG A O 1
ATOM 1172 N N . ASP A 1 153 ? -24.618 3.396 18.765 1.00 45.48 151 ASP A N 1
ATOM 1173 C CA . ASP A 1 153 ? -24.333 3.109 17.361 1.00 47.84 151 ASP A CA 1
ATOM 1174 C C . ASP A 1 153 ? -23.763 4.288 16.562 1.00 42.94 151 ASP A C 1
ATOM 1175 O O . ASP A 1 153 ? -24.150 4.513 15.414 1.00 40.71 151 ASP A O 1
ATOM 1180 N N . LEU A 1 154 ? -22.835 5.022 17.169 1.00 42.66 152 LEU A N 1
ATOM 1181 C CA . LEU A 1 154 ? -22.223 6.178 16.520 1.00 39.62 152 LEU A CA 1
ATOM 1182 C C . LEU A 1 154 ? -21.204 5.748 15.482 1.00 41.53 152 LEU A C 1
ATOM 1183 O O . LEU A 1 154 ? -20.260 5.024 15.798 1.00 49.11 152 LEU A O 1
ATOM 1188 N N . LYS A 1 155 ? -21.392 6.198 14.246 1.00 34.20 153 LYS A N 1
ATOM 1189 C CA . LYS A 1 155 ? -20.433 5.912 13.181 1.00 40.15 153 LYS A CA 1
ATOM 1190 C C . LYS A 1 155 ? -20.259 7.119 12.244 1.00 39.57 153 LYS A C 1
ATOM 1191 O O . LYS A 1 155 ? -21.130 7.989 12.177 1.00 38.42 153 LYS A O 1
ATOM 1197 N N . PRO A 1 156 ? -19.121 7.184 11.535 1.00 31.37 154 PRO A N 1
ATOM 1198 C CA . PRO A 1 156 ? -18.803 8.326 10.669 1.00 32.30 154 PRO A CA 1
ATOM 1199 C C . PRO A 1 156 ? -19.887 8.614 9.628 1.00 31.64 154 PRO A C 1
ATOM 1200 O O . PRO A 1 156 ? -20.113 9.772 9.278 1.00 34.22 154 PRO A O 1
ATOM 1204 N N . SER A 1 157 ? -20.556 7.579 9.140 1.00 23.60 155 SER A N 1
ATOM 1205 C CA . SER A 1 157 ? -21.584 7.782 8.128 1.00 20.79 155 SER A CA 1
ATOM 1206 C C . SER A 1 157 ? -22.838 8.471 8.678 1.00 26.27 155 SER A C 1
ATOM 1207 O O . SER A 1 157 ? -23.580 9.100 7.925 1.00 28.54 155 SER A O 1
ATOM 1210 N N . ASN A 1 158 ? -23.089 8.354 9.980 1.00 29.32 156 ASN A N 1
ATOM 1211 C CA . ASN A 1 158 ? -24.257 9.019 10.551 1.00 27.07 156 ASN A CA 1
ATOM 1212 C C . ASN A 1 158 ? -23.900 10.302 11.302 1.00 23.09 156 ASN A C 1
ATOM 1213 O O . ASN A 1 158 ? -24.690 10.819 12.087 1.00 24.88 156 ASN A O 1
ATOM 1218 N N . ILE A 1 159 ? -22.703 10.815 11.030 1.00 21.39 157 ILE A N 1
ATOM 1219 C CA . ILE A 1 159 ? -22.289 12.128 11.520 1.00 23.83 157 ILE A CA 1
ATOM 1220 C C . ILE A 1 159 ? -21.940 13.073 10.355 1.00 27.24 157 ILE A C 1
ATOM 1221 O O . ILE A 1 159 ? -21.086 12.760 9.528 1.00 30.03 157 ILE A O 1
ATOM 1226 N N . VAL A 1 160 ? -22.597 14.230 10.296 1.00 19.12 158 VAL A N 1
ATOM 1227 C CA . VAL A 1 160 ? -22.390 15.162 9.183 1.00 14.58 158 VAL A CA 1
ATOM 1228 C C . VAL A 1 160 ? -21.692 16.470 9.569 1.00 20.73 158 VAL A C 1
ATOM 1229 O O . VAL A 1 160 ? -21.796 16.947 10.702 1.00 15.62 158 VAL A O 1
ATOM 1233 N N . VAL A 1 161 ? -20.977 17.043 8.605 1.00 22.31 159 VAL A N 1
ATOM 1234 C CA . VAL A 1 161 ? -20.218 18.266 8.822 1.00 20.06 159 VAL A CA 1
ATOM 1235 C C . VAL A 1 161 ? -20.548 19.315 7.768 1.00 25.66 159 VAL A C 1
ATOM 1236 O O . VAL A 1 161 ? -21.121 19.009 6.720 1.00 26.83 159 VAL A O 1
ATOM 1240 N N . LYS A 1 162 ? -20.173 20.557 8.055 1.00 24.71 160 LYS A N 1
ATOM 1241 C CA . LYS A 1 162 ? -20.351 21.659 7.119 1.00 24.58 160 LYS A CA 1
ATOM 1242 C C . LYS A 1 162 ? -18.968 22.244 6.839 1.00 26.79 160 LYS A C 1
ATOM 1243 O O . LYS A 1 162 ? -18.034 22.008 7.600 1.00 25.90 160 LYS A O 1
ATOM 1249 N N . SER A 1 163 ? -18.822 23.003 5.758 1.00 28.11 161 SER A N 1
ATOM 1250 C CA . SER A 1 163 ? -17.499 23.522 5.408 1.00 27.10 161 SER A CA 1
ATOM 1251 C C . SER A 1 163 ? -16.950 24.477 6.471 1.00 24.08 161 SER A C 1
ATOM 1252 O O . SER A 1 163 ? -15.741 24.679 6.568 1.00 28.10 161 SER A O 1
ATOM 1255 N N . ASP A 1 164 ? -17.841 25.060 7.267 1.00 14.39 162 ASP A N 1
ATOM 1256 C CA . ASP A 1 164 ? -17.426 25.921 8.371 1.00 21.08 162 ASP A CA 1
ATOM 1257 C C . ASP A 1 164 ? -16.953 25.091 9.565 1.00 24.57 162 ASP A C 1
ATOM 1258 O O . ASP A 1 164 ? -16.745 25.621 10.655 1.00 19.48 162 ASP A O 1
ATOM 1263 N N . CYS A 1 165 ? -16.814 23.786 9.347 1.00 21.71 163 CYS A N 1
ATOM 1264 C CA . CYS A 1 165 ? -16.314 22.862 10.360 1.00 26.92 163 CYS A CA 1
ATOM 1265 C C . CYS A 1 165 ? -17.306 22.561 11.490 1.00 26.09 163 CYS A C 1
ATOM 1266 O O . CYS A 1 165 ? -16.935 21.996 12.510 1.00 22.27 163 CYS A O 1
ATOM 1269 N N . THR A 1 166 ? -18.566 22.933 11.305 1.00 20.30 164 THR A N 1
ATOM 1270 C CA . THR A 1 166 ? -19.588 22.577 12.273 1.00 17.99 164 THR A CA 1
ATOM 1271 C C . THR A 1 166 ? -20.083 21.157 12.027 1.00 23.55 164 THR A C 1
ATOM 1272 O O . THR A 1 166 ? -20.042 20.657 10.897 1.00 17.90 164 THR A O 1
ATOM 1276 N N . LEU A 1 167 ? -20.570 20.522 13.090 1.00 28.38 165 LEU A N 1
ATOM 1277 C CA . LEU A 1 1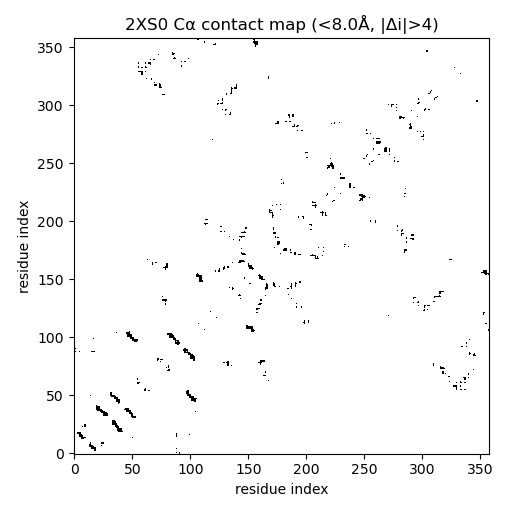67 ? -20.922 19.106 13.049 1.00 21.98 165 LEU A CA 1
ATOM 1278 C C . LEU A 1 167 ? -22.255 18.794 13.728 1.00 23.76 165 LEU A C 1
ATOM 1279 O O . LEU A 1 167 ? -22.639 19.442 14.699 1.00 27.86 165 LEU A O 1
ATOM 1284 N N . LYS A 1 168 ? -22.963 17.802 13.199 1.00 19.02 166 LYS A N 1
ATOM 1285 C CA . LYS A 1 168 ? -24.198 17.334 13.813 1.00 18.00 166 LYS A CA 1
ATOM 1286 C C . LYS A 1 168 ? -24.323 15.824 13.715 1.00 21.49 166 LYS A C 1
ATOM 1287 O O . LYS A 1 168 ? -23.819 15.202 12.784 1.00 26.49 166 LYS A O 1
ATOM 1293 N N . ILE A 1 169 ? -25.011 15.243 14.685 1.00 18.20 167 ILE A N 1
ATOM 1294 C CA . ILE A 1 169 ? -25.260 13.822 14.694 1.00 19.33 167 ILE A CA 1
ATOM 1295 C C . ILE A 1 169 ? -26.598 13.574 14.024 1.00 21.75 167 ILE A C 1
ATOM 1296 O O . ILE A 1 169 ? -27.601 14.183 14.394 1.00 19.38 167 ILE A O 1
ATOM 1301 N N . LEU A 1 170 ? -26.600 12.679 13.039 1.00 21.15 168 LEU A N 1
ATOM 1302 C CA . LEU A 1 170 ? -27.776 12.420 12.204 1.00 22.35 168 LEU A CA 1
ATOM 1303 C C . LEU A 1 170 ? -28.892 11.605 12.853 1.00 26.81 168 LEU A C 1
ATOM 1304 O O . LEU A 1 170 ? -30.031 11.668 12.403 1.00 34.15 168 LEU A O 1
ATOM 1309 N N . ASP A 1 171 ? -28.583 10.815 13.878 1.00 29.82 169 ASP A N 1
ATOM 1310 C CA . ASP A 1 171 ? -29.623 9.958 14.453 1.00 35.12 169 ASP A CA 1
ATOM 1311 C C . ASP A 1 171 ? -29.495 9.692 15.951 1.00 34.48 169 ASP A C 1
ATOM 1312 O O . ASP A 1 171 ? -28.587 10.195 16.606 1.00 32.99 169 ASP A O 1
ATOM 1317 N N . PHE A 1 172 ? -30.413 8.885 16.477 1.00 37.26 170 PHE A N 1
ATOM 1318 C CA . PHE A 1 172 ? -30.555 8.713 17.917 1.00 40.54 170 PHE A CA 1
ATOM 1319 C C . PHE A 1 172 ? -30.260 7.299 18.409 1.00 45.76 170 PHE A C 1
ATOM 1320 O O . PHE A 1 172 ? -30.781 6.872 19.441 1.00 52.73 170 PHE A O 1
ATOM 1328 N N . GLY A 1 173 ? -29.421 6.582 17.667 1.00 39.50 171 GLY A N 1
ATOM 1329 C CA . GLY A 1 173 ? -28.912 5.297 18.107 1.00 37.49 171 GLY A CA 1
ATOM 1330 C C . GLY A 1 173 ? -29.970 4.234 18.322 1.00 41.09 171 GLY A C 1
ATOM 1331 O O . GLY A 1 173 ? -31.089 4.337 17.819 1.00 41.60 171 GLY A O 1
ATOM 1332 N N . LEU A 1 174 ? -29.604 3.202 19.071 1.00 49.75 172 LEU A N 1
ATOM 1333 C CA . LEU A 1 174 ? -30.508 2.098 19.367 1.00 61.91 172 LEU A CA 1
ATOM 1334 C C . LEU A 1 174 ? -31.466 2.447 20.501 1.00 60.64 172 LEU A C 1
ATOM 1335 O O . LEU A 1 174 ? -31.115 3.193 21.411 1.00 62.63 172 LEU A O 1
ATOM 1340 N N . ALA A 1 175 ? -32.673 1.894 20.442 1.00 61.84 173 ALA A N 1
ATOM 1341 C CA . ALA A 1 175 ? -33.656 2.075 21.507 1.00 60.02 173 ALA A CA 1
ATOM 1342 C C . ALA A 1 175 ? -33.409 1.100 22.657 1.00 56.65 173 ALA A C 1
ATOM 1343 O O . ALA A 1 175 ? -33.134 1.510 23.786 1.00 51.93 173 ALA A O 1
ATOM 1345 N N . THR A 1 190 ? -22.117 -4.757 9.505 1.00 106.34 188 THR A N 1
ATOM 1346 C CA . THR A 1 190 ? -21.253 -5.052 10.643 1.00 107.92 188 THR A CA 1
ATOM 1347 C C . THR A 1 190 ? -20.944 -3.764 11.413 1.00 105.32 188 THR A C 1
ATOM 1348 O O . THR A 1 190 ? -21.315 -2.673 10.972 1.00 107.81 188 THR A O 1
ATOM 1352 N N . ARG A 1 191 ? -20.275 -3.885 12.558 1.00 96.04 189 ARG A N 1
ATOM 1353 C CA . ARG A 1 191 ? -20.105 -2.739 13.453 1.00 85.86 189 ARG A CA 1
ATOM 1354 C C . ARG A 1 191 ? -18.693 -2.565 14.023 1.00 70.77 189 ARG A C 1
ATOM 1355 O O . ARG A 1 191 ? -18.340 -3.159 15.045 1.00 57.47 189 ARG A O 1
ATOM 1363 N N . TYR A 1 192 ? -17.906 -1.716 13.370 1.00 68.73 190 TYR A N 1
ATOM 1364 C CA . TYR A 1 192 ? -16.525 -1.461 13.766 1.00 65.19 190 TYR A CA 1
ATOM 1365 C C . TYR A 1 192 ? -16.411 -0.616 15.039 1.00 62.27 190 TYR A C 1
ATOM 1366 O O . TYR A 1 192 ? -15.420 -0.700 15.765 1.00 62.16 190 TYR A O 1
ATOM 1375 N N . TYR A 1 193 ? -17.427 0.200 15.300 1.00 58.20 191 TYR A N 1
ATOM 1376 C CA . TYR A 1 193 ? -17.344 1.232 16.329 1.00 52.04 191 TYR A CA 1
ATOM 1377 C C . TYR A 1 193 ? -18.092 0.867 17.600 1.00 57.29 191 TYR A C 1
ATOM 1378 O O . TYR A 1 193 ? -18.063 1.616 18.577 1.00 50.55 191 TYR A O 1
ATOM 1387 N N . ARG A 1 194 ? -18.771 -0.274 17.582 1.00 54.23 192 ARG A N 1
ATOM 1388 C CA . ARG A 1 194 ? -19.512 -0.724 18.753 1.00 58.17 192 ARG A CA 1
ATOM 1389 C C . ARG A 1 194 ? -18.572 -1.112 19.890 1.00 58.93 192 ARG A C 1
ATOM 1390 O O . ARG A 1 194 ? -17.576 -1.812 19.681 1.00 53.15 192 ARG A O 1
ATOM 1398 N N . ALA A 1 195 ? -18.899 -0.641 21.092 1.00 60.18 193 ALA A N 1
ATOM 1399 C CA . ALA A 1 195 ? -18.064 -0.859 22.266 1.00 59.16 193 ALA A CA 1
ATOM 1400 C C . ALA A 1 195 ? -17.938 -2.344 22.600 1.00 58.54 193 ALA A C 1
ATOM 1401 O O . ALA A 1 195 ? -18.839 -3.128 22.299 1.00 52.91 193 ALA A O 1
ATOM 1403 N N . PRO A 1 196 ? -16.813 -2.735 23.221 1.00 62.73 194 PRO A N 1
ATOM 1404 C CA . PRO A 1 196 ? -16.621 -4.133 23.617 1.00 62.52 194 PRO A CA 1
ATOM 1405 C C . PRO A 1 196 ? -17.797 -4.634 24.445 1.00 63.83 194 PRO A C 1
ATOM 1406 O O . PRO A 1 196 ? -18.290 -5.738 24.210 1.00 63.69 194 PRO A O 1
ATOM 1410 N N . GLU A 1 197 ? -18.258 -3.820 25.389 1.00 63.13 195 GLU A N 1
ATOM 1411 C CA . GLU A 1 197 ? -19.356 -4.229 26.255 1.00 66.34 195 GLU A CA 1
ATOM 1412 C C . GLU A 1 197 ? -20.655 -4.468 25.482 1.00 73.47 195 GLU A C 1
ATOM 1413 O O . GLU A 1 197 ? -21.634 -4.954 26.044 1.00 78.65 195 GLU A O 1
ATOM 1419 N N . VAL A 1 198 ? -20.660 -4.131 24.195 1.00 71.56 196 VAL A N 1
ATOM 1420 C CA . VAL A 1 198 ? -21.850 -4.311 23.365 1.00 72.07 196 VAL A CA 1
ATOM 1421 C C . VAL A 1 198 ? -21.758 -5.575 22.512 1.00 72.55 196 VAL A C 1
ATOM 1422 O O . VAL A 1 198 ? -22.746 -6.286 22.325 1.00 70.77 196 VAL A O 1
ATOM 1426 N N . ILE A 1 199 ? -20.568 -5.853 21.994 1.00 74.61 197 ILE A N 1
ATOM 1427 C CA . ILE A 1 199 ? -20.357 -7.054 21.200 1.00 77.98 197 ILE A CA 1
ATOM 1428 C C . ILE A 1 199 ? -20.466 -8.286 22.093 1.00 80.42 197 ILE A C 1
ATOM 1429 O O . ILE A 1 199 ? -20.611 -9.407 21.607 1.00 83.57 197 ILE A O 1
ATOM 1434 N N . LEU A 1 200 ? -20.406 -8.068 23.404 1.00 77.81 198 LEU A N 1
ATOM 1435 C CA . LEU A 1 200 ? -20.363 -9.165 24.365 1.00 75.07 198 LEU A CA 1
ATOM 1436 C C . LEU A 1 200 ? -21.614 -9.251 25.238 1.00 77.67 198 LEU A C 1
ATOM 1437 O O . LEU A 1 200 ? -21.585 -9.851 26.313 1.00 75.55 198 LEU A O 1
ATOM 1442 N N . GLY A 1 201 ? -22.705 -8.650 24.771 1.00 80.27 199 GLY A N 1
ATOM 1443 C CA . GLY A 1 201 ? -23.985 -8.719 25.458 1.00 80.94 199 GLY A CA 1
ATOM 1444 C C . GLY A 1 201 ? -23.935 -8.422 26.947 1.00 81.57 199 GLY A C 1
ATOM 1445 O O . GLY A 1 201 ? -24.508 -9.154 27.757 1.00 84.62 199 GLY A O 1
ATOM 1446 N N . MET A 1 202 ? -23.258 -7.339 27.308 1.00 75.72 200 MET A N 1
ATOM 1447 C CA . MET A 1 202 ? -23.123 -6.952 28.706 1.00 67.94 200 MET A CA 1
ATOM 1448 C C . MET A 1 202 ? -23.844 -5.638 28.983 1.00 71.91 200 MET A C 1
ATOM 1449 O O . MET A 1 202 ? -24.383 -5.005 28.073 1.00 71.14 200 MET A O 1
ATOM 1454 N N . GLY A 1 203 ? -23.847 -5.229 30.246 1.00 75.87 201 GLY A N 1
ATOM 1455 C CA . GLY A 1 203 ? -24.422 -3.951 30.617 1.00 77.43 201 GLY A CA 1
ATOM 1456 C C . GLY A 1 203 ? -23.592 -2.799 30.081 1.00 72.31 201 GLY A C 1
ATOM 1457 O O . GLY A 1 203 ? -22.405 -2.957 29.788 1.00 71.63 201 GLY A O 1
ATOM 1458 N N . TYR A 1 204 ? -24.218 -1.635 29.952 1.00 64.18 202 TYR A N 1
ATOM 1459 C CA . TYR A 1 204 ? -23.517 -0.448 29.489 1.00 57.29 202 TYR A CA 1
ATOM 1460 C C . TYR A 1 204 ? -24.051 0.798 30.182 1.00 52.49 202 TYR A C 1
ATOM 1461 O O . TYR A 1 204 ? -25.206 0.843 30.610 1.00 46.14 202 TYR A O 1
ATOM 1470 N N . LYS A 1 205 ? -23.197 1.807 30.298 1.00 54.80 203 LYS A N 1
ATOM 1471 C CA . LYS A 1 205 ? -23.634 3.116 30.759 1.00 57.92 203 LYS A CA 1
ATOM 1472 C C . LYS A 1 205 ? -23.392 4.159 29.667 1.00 51.20 203 LYS A C 1
ATOM 1473 O O . LYS A 1 205 ? -23.148 3.812 28.510 1.00 41.89 203 LYS A O 1
ATOM 1479 N N . GLU A 1 206 ? -23.461 5.434 30.035 1.00 52.10 204 GLU A N 1
ATOM 1480 C CA . GLU A 1 206 ? -23.334 6.511 29.059 1.00 49.97 204 GLU A CA 1
ATOM 1481 C C . GLU A 1 206 ? -22.034 6.444 28.260 1.00 44.43 204 GLU A C 1
ATOM 1482 O O . GLU A 1 206 ? -22.022 6.727 27.059 1.00 39.14 204 GLU A O 1
ATOM 1488 N N . ASN A 1 207 ? -20.945 6.066 28.921 1.00 38.23 205 ASN A N 1
ATOM 1489 C CA . ASN A 1 207 ? -19.632 6.122 28.286 1.00 34.58 205 ASN A CA 1
ATOM 1490 C C . ASN A 1 207 ? -19.417 5.020 27.259 1.00 33.27 205 ASN A C 1
ATOM 1491 O O . ASN A 1 207 ? -18.325 4.877 26.712 1.00 32.43 205 ASN A O 1
ATOM 1496 N N . VAL A 1 208 ? -20.460 4.239 27.001 1.00 35.63 206 VAL A N 1
ATOM 1497 C CA . VAL A 1 208 ? -20.400 3.260 25.923 1.00 39.37 206 VAL A CA 1
ATOM 1498 C C . VAL A 1 208 ? -20.246 4.023 24.606 1.00 43.89 206 VAL A C 1
ATOM 1499 O O . VAL A 1 208 ? -19.595 3.551 23.670 1.00 43.18 206 VAL A O 1
ATOM 1503 N N . ASP A 1 209 ? -20.839 5.215 24.555 1.00 40.53 207 ASP A N 1
ATOM 1504 C CA . ASP A 1 209 ? -20.732 6.090 23.396 1.00 33.82 207 ASP A CA 1
ATOM 1505 C C . ASP A 1 209 ? -19.343 6.703 23.295 1.00 38.34 207 ASP A C 1
ATOM 1506 O O . ASP A 1 209 ? -18.916 7.112 22.214 1.00 43.90 207 ASP A O 1
ATOM 1511 N N . ILE A 1 210 ? -18.639 6.770 24.421 1.00 33.18 208 ILE A N 1
ATOM 1512 C CA . ILE A 1 210 ? -17.274 7.285 24.425 1.00 38.97 208 ILE A CA 1
ATOM 1513 C C . ILE A 1 210 ? -16.307 6.335 23.703 1.00 46.69 208 ILE A C 1
ATOM 1514 O O . ILE A 1 210 ? -15.279 6.760 23.178 1.00 49.68 208 ILE A O 1
ATOM 1519 N N . TRP A 1 211 ? -16.637 5.050 23.668 1.00 47.21 209 TRP A N 1
ATOM 1520 C CA . TRP A 1 211 ? -15.844 4.113 22.882 1.00 46.02 209 TRP A CA 1
ATOM 1521 C C . TRP A 1 211 ? -15.904 4.509 21.412 1.00 40.93 209 TRP A C 1
ATOM 1522 O O . TRP A 1 211 ? -14.877 4.719 20.764 1.00 39.11 209 TRP A O 1
ATOM 1533 N N . SER A 1 212 ? -17.123 4.611 20.898 1.00 36.97 210 SER A N 1
ATOM 1534 C CA . SER A 1 212 ? -17.357 5.035 19.525 1.00 38.64 210 SER A CA 1
ATOM 1535 C C . SER A 1 212 ? -16.536 6.271 19.167 1.00 41.01 210 SER A C 1
ATOM 1536 O O . SER A 1 212 ? -15.949 6.336 18.089 1.00 45.95 210 SER A O 1
ATOM 1539 N N . VAL A 1 213 ? -16.497 7.246 20.074 1.00 37.44 211 VAL A N 1
ATOM 1540 C CA . VAL A 1 213 ? -15.763 8.491 19.839 1.00 31.12 211 VAL A CA 1
ATOM 1541 C C . VAL A 1 213 ? -14.256 8.259 19.843 1.00 34.60 211 VAL A C 1
ATOM 1542 O O . VAL A 1 213 ? -13.503 8.975 19.176 1.00 34.29 211 VAL A O 1
ATOM 1546 N N . GLY A 1 214 ? -13.823 7.252 20.595 1.00 34.08 212 GLY A N 1
ATOM 1547 C CA . GLY A 1 214 ? -12.426 6.867 20.615 1.00 34.99 212 GLY A CA 1
ATOM 1548 C C . GLY A 1 214 ? -12.020 6.271 19.283 1.00 38.19 212 GLY A C 1
ATOM 1549 O O . GLY A 1 214 ? -10.953 6.574 18.750 1.00 34.81 212 GLY A O 1
ATOM 1550 N N . CYS A 1 215 ? -12.884 5.423 18.739 1.00 41.31 213 CYS A N 1
ATOM 1551 C CA . CYS A 1 215 ? -12.618 4.783 17.463 1.00 39.46 213 CYS A CA 1
ATOM 1552 C C . CYS A 1 215 ? -12.537 5.811 16.357 1.00 40.03 213 CYS A C 1
ATOM 1553 O O . CYS A 1 215 ? -11.619 5.787 15.545 1.00 41.73 213 CYS A O 1
ATOM 1556 N N . ILE A 1 216 ? -13.505 6.720 16.342 1.00 41.23 214 ILE A N 1
ATOM 1557 C CA . ILE A 1 216 ? -13.580 7.761 15.327 1.00 31.02 214 ILE A CA 1
ATOM 1558 C C . ILE A 1 216 ? -12.378 8.697 15.394 1.00 34.09 214 ILE A C 1
ATOM 1559 O O . ILE A 1 216 ? -11.777 9.020 14.372 1.00 38.78 214 ILE A O 1
ATOM 1564 N N . MET A 1 217 ? -12.027 9.133 16.596 1.00 37.92 215 MET A N 1
ATOM 1565 C CA . MET A 1 217 ? -10.851 9.975 16.759 1.00 35.21 215 MET A CA 1
ATOM 1566 C C . MET A 1 217 ? -9.657 9.225 16.204 1.00 34.31 215 MET A C 1
ATOM 1567 O O . MET A 1 217 ? -9.039 9.656 15.231 1.00 31.41 215 MET A O 1
ATOM 1572 N N . GLY A 1 218 ? -9.356 8.082 16.813 1.00 34.33 216 GLY A N 1
ATOM 1573 C CA . GLY A 1 218 ? -8.289 7.222 16.337 1.00 33.74 216 GLY A CA 1
ATOM 1574 C C . GLY A 1 218 ? -8.291 7.054 14.826 1.00 36.17 216 GLY A C 1
ATOM 1575 O O . GLY A 1 218 ? -7.243 7.095 14.189 1.00 33.45 216 GLY A O 1
ATOM 1576 N N . GLU A 1 219 ? -9.473 6.872 14.248 1.00 38.43 217 GLU A N 1
ATOM 1577 C CA . GLU A 1 219 ? -9.583 6.680 12.809 1.00 39.46 217 GLU A CA 1
ATOM 1578 C C . GLU A 1 219 ? -9.196 7.937 12.021 1.00 43.81 217 GLU A C 1
ATOM 1579 O O . GLU A 1 219 ? -8.590 7.846 10.951 1.00 43.77 217 GLU A O 1
ATOM 1585 N N . MET A 1 220 ? -9.543 9.110 12.542 1.00 55.18 218 MET A N 1
ATOM 1586 C CA . MET A 1 220 ? -9.135 10.343 11.883 1.00 55.81 218 MET A CA 1
ATOM 1587 C C . MET A 1 220 ? -7.610 10.404 11.827 1.00 62.30 218 MET A C 1
ATOM 1588 O O . MET A 1 220 ? -7.027 10.688 10.782 1.00 65.91 218 MET A O 1
ATOM 1593 N N . ILE A 1 221 ? -6.970 10.121 12.956 1.00 63.90 219 ILE A N 1
ATOM 1594 C CA . ILE A 1 221 ? -5.516 10.177 13.042 1.00 64.15 219 ILE A CA 1
ATOM 1595 C C . ILE A 1 221 ? -4.823 9.226 12.066 1.00 63.05 219 ILE A C 1
ATOM 1596 O O . ILE A 1 221 ? -4.020 9.657 11.240 1.00 59.13 219 ILE A O 1
ATOM 1601 N N . LYS A 1 222 ? -5.138 7.936 12.162 1.00 64.06 220 LYS A N 1
ATOM 1602 C CA . LYS A 1 222 ? -4.447 6.912 11.377 1.00 59.42 220 LYS A CA 1
ATOM 1603 C C . LYS A 1 222 ? -4.999 6.748 9.963 1.00 62.44 220 LYS A C 1
ATOM 1604 O O . LYS A 1 222 ? -4.432 6.014 9.153 1.00 65.58 220 LYS A O 1
ATOM 1610 N N . GLY A 1 223 ? -6.111 7.418 9.676 1.00 62.55 221 GLY A N 1
ATOM 1611 C CA . GLY A 1 223 ? -6.683 7.416 8.341 1.00 60.38 221 GLY A CA 1
ATOM 1612 C C . GLY A 1 223 ? -7.505 6.190 7.984 1.00 60.99 221 GLY A C 1
ATOM 1613 O O . GLY A 1 223 ? -8.178 6.182 6.955 1.00 59.26 221 GLY A O 1
ATOM 1614 N N . GLY A 1 224 ? -7.458 5.159 8.826 1.00 63.67 222 GLY A N 1
ATOM 1615 C CA . GLY A 1 224 ? -8.145 3.907 8.543 1.00 63.02 222 GLY A CA 1
ATOM 1616 C C . GLY A 1 224 ? -8.753 3.218 9.758 1.00 60.10 222 GLY A C 1
ATOM 1617 O O . GLY A 1 224 ? -8.312 3.425 10.891 1.00 58.11 222 GLY A O 1
ATOM 1618 N N . VAL A 1 225 ? -9.761 2.383 9.513 1.00 57.04 223 VAL A N 1
ATOM 1619 C CA . VAL A 1 225 ? -10.529 1.744 10.581 1.00 61.01 223 VAL A CA 1
ATOM 1620 C C . VAL A 1 225 ? -9.653 1.002 11.593 1.00 68.25 223 VAL A C 1
ATOM 1621 O O . VAL A 1 225 ? -8.857 0.136 11.224 1.00 73.09 223 VAL A O 1
ATOM 1625 N N . LEU A 1 226 ? -9.816 1.338 12.870 1.00 67.20 224 LEU A N 1
ATOM 1626 C CA . LEU A 1 226 ? -9.039 0.709 13.939 1.00 70.07 224 LEU A CA 1
ATOM 1627 C C . LEU A 1 226 ? -9.335 -0.785 14.117 1.00 71.98 224 LEU A C 1
ATOM 1628 O O . LEU A 1 226 ? -8.434 -1.568 14.421 1.00 69.39 224 LEU A O 1
ATOM 1633 N N . PHE A 1 227 ? -10.594 -1.175 13.936 1.00 74.85 225 PHE A N 1
ATOM 1634 C CA . PHE A 1 227 ? -11.001 -2.562 14.151 1.00 76.12 225 PHE A CA 1
ATOM 1635 C C . PHE A 1 227 ? -11.992 -3.034 13.084 1.00 76.03 225 PHE A C 1
ATOM 1636 O O . PHE A 1 227 ? -13.204 -2.963 13.286 1.00 77.39 225 PHE A O 1
ATOM 1644 N N . PRO A 1 228 ? -11.478 -3.514 11.941 1.00 73.59 226 PRO A N 1
ATOM 1645 C CA . PRO A 1 228 ? -12.346 -3.930 10.834 1.00 73.37 226 PRO A CA 1
ATOM 1646 C C . PRO A 1 228 ? -12.634 -5.434 10.801 1.00 74.77 226 PRO A C 1
ATOM 1647 O O . PRO A 1 228 ? -12.009 -6.165 10.029 1.00 73.35 226 PRO A O 1
ATOM 1651 N N . GLY A 1 229 ? -13.580 -5.883 11.621 1.00 75.18 227 GLY A N 1
ATOM 1652 C CA . GLY A 1 229 ? -13.996 -7.274 11.617 1.00 78.86 227 GLY A CA 1
ATOM 1653 C C . GLY A 1 229 ? -15.229 -7.506 10.759 1.00 83.49 227 GLY A C 1
ATOM 1654 O O . GLY A 1 229 ? -16.039 -6.598 10.565 1.00 78.39 227 GLY A O 1
ATOM 1655 N N . THR A 1 230 ? -15.378 -8.726 10.249 1.00 91.76 228 THR A N 1
ATOM 1656 C CA . THR A 1 230 ? -16.517 -9.067 9.3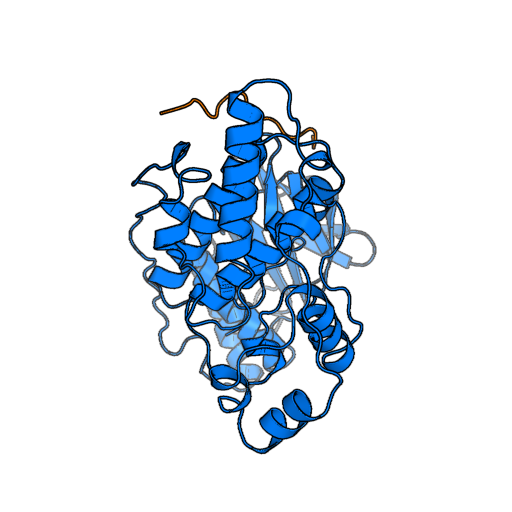99 1.00 99.34 228 THR A CA 1
ATOM 1657 C C . THR A 1 230 ? -17.747 -9.468 10.216 1.00 105.68 228 THR A C 1
ATOM 1658 O O . THR A 1 230 ? -18.882 -9.279 9.779 1.00 108.49 228 THR A O 1
ATOM 1662 N N . ASP A 1 231 ? -17.516 -10.024 11.401 1.00 107.76 229 ASP A N 1
ATOM 1663 C CA . ASP A 1 231 ? -18.609 -10.390 12.297 1.00 108.00 229 ASP A CA 1
ATOM 1664 C C . ASP A 1 231 ? -18.239 -10.133 13.755 1.00 108.83 229 ASP A C 1
ATOM 1665 O O . ASP A 1 231 ? -17.199 -9.538 14.041 1.00 108.19 229 ASP A O 1
ATOM 1670 N N . HIS A 1 232 ? -19.096 -10.577 14.671 1.00 111.17 230 HIS A N 1
ATOM 1671 C CA . HIS A 1 232 ? -18.875 -10.369 16.101 1.00 113.87 230 HIS A CA 1
ATOM 1672 C C . HIS A 1 232 ? -17.603 -11.049 16.598 1.00 109.74 230 HIS A C 1
ATOM 1673 O O . HIS A 1 232 ? -16.932 -10.542 17.498 1.00 108.98 230 HIS A O 1
ATOM 1680 N N . ILE A 1 233 ? -17.279 -12.198 16.012 1.00 104.17 231 ILE A N 1
ATOM 1681 C CA . ILE A 1 233 ? -16.098 -12.955 16.414 1.00 98.91 231 ILE A CA 1
ATOM 1682 C C . ILE A 1 233 ? -14.810 -12.245 16.010 1.00 95.10 231 ILE A C 1
ATOM 1683 O O . ILE A 1 233 ? -13.936 -12.000 16.841 1.00 94.83 231 ILE A O 1
ATOM 1688 N N . ASP A 1 234 ? -14.701 -11.918 14.727 1.00 93.19 232 ASP A N 1
ATOM 1689 C CA . ASP A 1 234 ? -13.507 -11.274 14.193 1.00 91.32 232 ASP A CA 1
ATOM 1690 C C . ASP A 1 234 ? -13.307 -9.883 14.791 1.00 89.51 232 ASP A C 1
ATOM 1691 O O . ASP A 1 234 ? -12.180 -9.411 14.932 1.00 89.05 232 ASP A O 1
ATOM 1696 N N . GLN A 1 235 ? -14.411 -9.234 15.144 1.00 89.63 233 GLN A N 1
ATOM 1697 C CA . GLN A 1 235 ? -14.363 -7.894 15.714 1.00 92.21 233 GLN A CA 1
ATOM 1698 C C . GLN A 1 235 ? -13.605 -7.879 17.038 1.00 92.75 233 GLN A C 1
ATOM 1699 O O . GLN A 1 235 ? -12.650 -7.120 17.211 1.00 89.32 233 GLN A O 1
ATOM 1705 N N . TRP A 1 236 ? -14.039 -8.725 17.968 1.00 95.51 234 TRP A N 1
ATOM 1706 C CA . TRP A 1 236 ? -13.462 -8.759 19.308 1.00 97.03 234 TRP A CA 1
ATOM 1707 C C . TRP A 1 236 ? -11.977 -9.110 19.306 1.00 96.90 234 TRP A C 1
ATOM 1708 O O . TRP A 1 236 ? -11.197 -8.528 20.061 1.00 99.18 234 TRP A O 1
ATOM 1719 N N . ASN A 1 237 ? -11.587 -10.062 18.464 1.00 92.53 235 ASN A N 1
ATOM 1720 C CA . ASN A 1 237 ? -10.188 -10.468 18.392 1.00 92.99 235 ASN A CA 1
ATOM 1721 C C . ASN A 1 237 ? -9.274 -9.323 17.977 1.00 91.18 235 ASN A C 1
ATOM 1722 O O . ASN A 1 237 ? -8.165 -9.186 18.493 1.00 92.92 235 ASN A O 1
ATOM 1727 N N . LYS A 1 238 ? -9.746 -8.499 17.050 1.00 86.15 236 LYS A N 1
ATOM 1728 C CA . LYS A 1 238 ? -8.964 -7.364 16.584 1.00 82.58 236 LYS A CA 1
ATOM 1729 C C . LYS A 1 238 ? -8.826 -6.288 17.660 1.00 77.55 236 LYS A C 1
ATOM 1730 O O . LYS A 1 238 ? -7.958 -5.423 17.567 1.00 76.02 236 LYS A O 1
ATOM 1736 N N . VAL A 1 239 ? -9.674 -6.346 18.684 1.00 71.96 237 VAL A N 1
ATOM 1737 C CA . VAL A 1 239 ? -9.603 -5.382 19.779 1.00 70.03 237 VAL A CA 1
ATOM 1738 C C . VAL A 1 239 ? -8.583 -5.794 20.842 1.00 74.68 237 VAL A C 1
ATOM 1739 O O . VAL A 1 239 ? -7.788 -4.972 21.302 1.00 74.67 237 VAL A O 1
ATOM 1743 N N . ILE A 1 240 ? -8.602 -7.065 21.228 1.00 78.60 238 ILE A N 1
ATOM 1744 C CA . ILE A 1 240 ? -7.636 -7.568 22.201 1.00 79.07 238 ILE A CA 1
ATOM 1745 C C . ILE A 1 240 ? -6.231 -7.643 21.605 1.00 74.73 238 ILE A C 1
ATOM 1746 O O . ILE A 1 240 ? -5.241 -7.462 22.311 1.00 72.34 238 ILE A O 1
ATOM 1751 N N . GLU A 1 241 ? -6.148 -7.904 20.305 1.00 76.26 239 GLU A N 1
ATOM 1752 C CA . GLU A 1 241 ? -4.863 -7.927 19.616 1.00 81.93 239 GLU A CA 1
ATOM 1753 C C . GLU A 1 241 ? -4.158 -6.587 19.762 1.00 80.79 239 GLU A C 1
ATOM 1754 O O . GLU A 1 241 ? -2.931 -6.515 19.782 1.00 82.87 239 GLU A O 1
ATOM 1760 N N . GLN A 1 242 ? -4.950 -5.529 19.880 1.00 79.43 240 GLN A N 1
ATOM 1761 C CA . GLN A 1 242 ? -4.428 -4.170 19.885 1.00 80.92 240 GLN A CA 1
ATOM 1762 C C . GLN A 1 242 ? -4.207 -3.621 21.293 1.00 79.84 240 GLN A C 1
ATOM 1763 O O . GLN A 1 242 ? -3.120 -3.140 21.614 1.00 79.73 240 GLN A O 1
ATOM 1769 N N . LEU A 1 243 ? -5.244 -3.683 22.124 1.00 78.79 241 LEU A N 1
ATOM 1770 C CA . LEU A 1 243 ? -5.177 -3.129 23.473 1.00 82.61 241 LEU A CA 1
ATOM 1771 C C . LEU A 1 243 ? -4.775 -4.185 24.494 1.00 91.05 241 LEU A C 1
ATOM 1772 O O . LEU A 1 243 ? -4.480 -3.866 25.646 1.00 95.10 241 LEU A O 1
ATOM 1777 N N . GLY A 1 244 ? -4.768 -5.444 24.065 1.00 93.34 242 GLY A N 1
ATOM 1778 C CA . GLY A 1 244 ? -4.416 -6.547 24.940 1.00 95.62 242 GLY A CA 1
ATOM 1779 C C . GLY A 1 244 ? -5.636 -7.197 25.561 1.00 98.96 242 GLY A C 1
ATOM 1780 O O . GLY A 1 244 ? -6.710 -6.597 25.609 1.00 98.33 242 GLY A O 1
ATOM 1781 N N . THR A 1 245 ? -5.473 -8.431 26.032 1.00 102.63 243 THR A N 1
ATOM 1782 C CA . THR A 1 245 ? -6.549 -9.142 26.713 1.00 101.26 243 THR A CA 1
ATOM 1783 C C . THR A 1 245 ? -6.899 -8.399 27.997 1.00 105.41 243 THR A C 1
ATOM 1784 O O . THR A 1 245 ? -6.007 -8.004 28.749 1.00 104.89 243 THR A O 1
ATOM 1788 N N . PRO A 1 246 ? -8.202 -8.198 28.251 1.00 109.13 244 PRO A N 1
ATOM 1789 C CA . PRO A 1 246 ? -8.635 -7.449 29.436 1.00 109.49 244 PRO A CA 1
ATOM 1790 C C . PRO A 1 246 ? -8.248 -8.141 30.742 1.00 112.11 244 PRO A C 1
ATOM 1791 O O . PRO A 1 246 ? -7.899 -9.323 30.744 1.00 110.82 244 PRO A O 1
ATOM 1795 N N . CYS A 1 247 ? -8.310 -7.391 31.839 1.00 113.65 245 CYS A N 1
ATOM 1796 C CA . CYS A 1 247 ? -7.930 -7.889 33.157 1.00 114.36 245 CYS A CA 1
ATOM 1797 C C . CYS A 1 247 ? -8.877 -8.980 33.650 1.00 115.35 245 CYS A C 1
ATOM 1798 O O . CYS A 1 247 ? -10.012 -9.078 33.182 1.00 114.75 245 CYS A O 1
ATOM 1801 N N . PRO A 1 248 ? -8.407 -9.811 34.595 1.00 115.53 246 PRO A N 1
ATOM 1802 C CA . PRO A 1 248 ? -9.231 -10.860 35.208 1.00 113.81 246 PRO A CA 1
ATOM 1803 C C . PRO A 1 248 ? -10.508 -10.297 35.830 1.00 111.82 246 PRO A C 1
ATOM 1804 O O . PRO A 1 248 ? -11.475 -11.034 36.031 1.00 107.63 246 PRO A O 1
ATOM 1808 N N . GLU A 1 249 ? -10.507 -9.000 36.126 1.00 113.97 247 GLU A N 1
ATOM 1809 C CA . GLU A 1 249 ? -11.658 -8.346 36.742 1.00 113.24 247 GLU A CA 1
ATOM 1810 C C . GLU A 1 249 ? -12.760 -8.054 35.723 1.00 105.25 247 GLU A C 1
ATOM 1811 O O . GLU A 1 249 ? -13.868 -7.656 36.093 1.00 102.96 247 GLU A O 1
ATOM 1817 N N . PHE A 1 250 ? -12.450 -8.251 34.444 1.00 113.94 248 PHE A N 1
ATOM 1818 C CA . PHE A 1 250 ? -13.419 -8.038 33.372 1.00 102.42 248 PHE A CA 1
ATOM 1819 C C . PHE A 1 250 ? -13.938 -9.358 32.805 1.00 100.15 248 PHE A C 1
ATOM 1820 O O . PHE A 1 250 ? -15.137 -9.521 32.587 1.00 100.10 248 PHE A O 1
ATOM 1828 N N . MET A 1 251 ? -13.029 -10.298 32.567 1.00 101.26 249 MET A N 1
ATOM 1829 C CA . MET A 1 251 ? -13.396 -11.572 31.956 1.00 107.13 249 MET A CA 1
ATOM 1830 C C . MET A 1 251 ? -14.403 -12.378 32.786 1.00 112.52 249 MET A C 1
ATOM 1831 O O . MET A 1 251 ? -15.090 -13.254 32.256 1.00 116.57 249 MET A O 1
ATOM 1836 N N . LYS A 1 252 ? -14.486 -12.087 34.082 1.00 108.78 250 LYS A N 1
ATOM 1837 C CA . LYS A 1 252 ? -15.526 -12.681 34.921 1.00 106.02 250 LYS A CA 1
ATOM 1838 C C . LYS A 1 252 ? -16.632 -11.673 35.237 1.00 101.22 250 LYS A C 1
ATOM 1839 O O . LYS A 1 252 ? -17.226 -11.691 36.314 1.00 100.50 250 LYS A O 1
ATOM 1845 N N . LYS A 1 253 ? -16.896 -10.792 34.282 1.00 98.69 251 LYS A N 1
ATOM 1846 C CA . LYS A 1 253 ? -18.042 -9.901 34.355 1.00 99.56 251 LYS A CA 1
ATOM 1847 C C . LYS A 1 253 ? -18.988 -10.289 33.223 1.00 99.53 251 LYS A C 1
ATOM 1848 O O . LYS A 1 253 ? -20.080 -9.735 33.083 1.00 97.46 251 LYS A O 1
ATOM 1854 N N . LEU A 1 254 ? -18.548 -11.254 32.420 1.00 100.48 252 LEU A N 1
ATOM 1855 C CA . LEU A 1 254 ? -19.344 -11.788 31.322 1.00 101.20 252 LEU A CA 1
ATOM 1856 C C . LEU A 1 254 ? -20.190 -12.950 31.820 1.00 107.63 252 LEU A C 1
ATOM 1857 O O . LEU A 1 254 ? -19.703 -13.807 32.561 1.00 108.30 252 LEU A O 1
ATOM 1862 N N . GLN A 1 255 ? -21.454 -12.985 31.412 1.00 110.70 253 GLN A N 1
ATOM 1863 C CA . GLN A 1 255 ? -22.320 -14.098 31.772 1.00 113.94 253 GLN A CA 1
ATOM 1864 C C . GLN A 1 255 ? -21.667 -15.410 31.354 1.00 118.03 253 GLN A C 1
ATOM 1865 O O . GLN A 1 255 ? -21.010 -15.473 30.3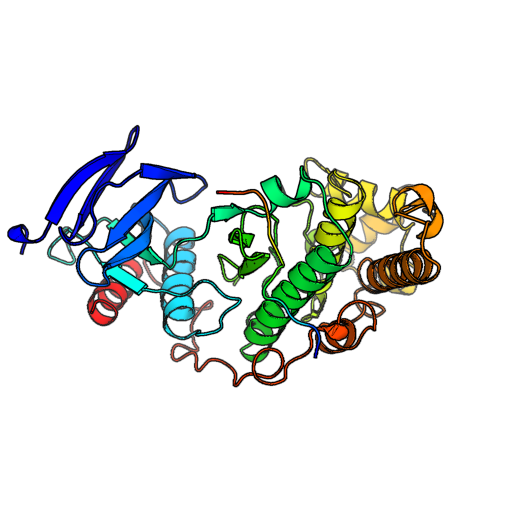17 1.00 115.60 253 GLN A O 1
ATOM 1871 N N . PRO A 1 256 ? -21.841 -16.458 32.173 1.00 124.13 254 PRO A N 1
ATOM 1872 C CA . PRO A 1 256 ? -21.226 -17.782 32.024 1.00 126.83 254 PRO A CA 1
ATOM 1873 C C . PRO A 1 256 ? -20.937 -18.176 30.575 1.00 126.88 254 PRO A C 1
ATOM 1874 O O . PRO A 1 256 ? -19.822 -18.598 30.268 1.00 123.11 254 PRO A O 1
ATOM 1878 N N . THR A 1 257 ? -21.930 -18.040 29.703 1.00 130.99 255 THR A N 1
ATOM 1879 C CA . THR A 1 257 ? -21.776 -18.407 28.299 1.00 134.00 255 THR A CA 1
ATOM 1880 C C . THR A 1 257 ? -20.677 -17.604 27.610 1.00 132.89 255 THR A C 1
ATOM 1881 O O . THR A 1 257 ? -19.788 -18.172 26.975 1.00 134.15 255 THR A O 1
ATOM 1885 N N . VAL A 1 258 ? -20.746 -16.282 27.735 1.00 128.81 256 VAL A N 1
ATOM 1886 C CA . VAL A 1 258 ? -19.795 -15.400 27.064 1.00 124.45 256 VAL A CA 1
ATOM 1887 C C . VAL A 1 258 ? -18.431 -15.362 27.758 1.00 119.42 256 VAL A C 1
ATOM 1888 O O . VAL A 1 258 ? -17.401 -15.223 27.099 1.00 117.26 256 VAL A O 1
ATOM 1892 N N . ARG A 1 259 ? -18.419 -15.500 29.082 1.00 117.96 257 ARG A N 1
ATOM 1893 C CA . ARG A 1 259 ? -17.155 -15.528 29.813 1.00 119.07 257 ARG A CA 1
ATOM 1894 C C . ARG A 1 259 ? -16.350 -16.764 29.420 1.00 120.65 257 ARG A C 1
ATOM 1895 O O . ARG A 1 259 ? -15.193 -16.917 29.813 1.00 121.06 257 ARG A O 1
ATOM 1903 N N . THR A 1 260 ? -16.973 -17.642 28.639 1.00 121.72 258 THR A N 1
ATOM 1904 C CA . THR A 1 260 ? -16.323 -18.854 28.158 1.00 122.60 258 THR A CA 1
ATOM 1905 C C . THR A 1 260 ? -15.391 -18.547 26.991 1.00 124.47 258 THR A C 1
ATOM 1906 O O . THR A 1 260 ? -14.313 -19.127 26.878 1.00 122.97 258 THR A O 1
ATOM 1910 N N . TYR A 1 261 ? -15.816 -17.630 26.127 1.00 129.37 259 TYR A N 1
ATOM 1911 C CA . TYR A 1 261 ? -15.044 -17.254 24.945 1.00 134.34 259 TYR A CA 1
ATOM 1912 C C . TYR A 1 261 ? -13.774 -16.479 25.291 1.00 132.05 259 TYR A C 1
ATOM 1913 O O . TYR A 1 261 ? -12.687 -16.812 24.820 1.00 131.61 259 TYR A O 1
ATOM 1922 N N . VAL A 1 262 ? -13.923 -15.437 26.105 1.00 130.92 260 VAL A N 1
ATOM 1923 C CA . VAL A 1 262 ? -12.814 -14.539 26.422 1.00 129.73 260 VAL A CA 1
ATOM 1924 C C . VAL A 1 262 ? -11.640 -15.272 27.074 1.00 127.70 260 VAL A C 1
ATOM 1925 O O . VAL A 1 262 ? -10.481 -14.890 26.899 1.00 127.98 260 VAL A O 1
ATOM 1929 N N . GLU A 1 263 ? -11.945 -16.328 27.821 1.00 124.72 261 GLU A N 1
ATOM 1930 C CA . GLU A 1 263 ? -10.919 -17.145 28.451 1.00 120.21 261 GLU A CA 1
ATOM 1931 C C . GLU A 1 263 ? -10.688 -18.398 27.619 1.00 128.65 261 GLU A C 1
ATOM 1932 O O . GLU A 1 263 ? -10.411 -19.470 28.158 1.00 135.38 261 GLU A O 1
ATOM 1938 N N . ASN A 1 264 ? -10.808 -18.259 26.303 1.00 131.33 262 ASN A N 1
ATOM 1939 C CA . ASN A 1 264 ? -10.709 -19.400 25.399 1.00 136.57 262 ASN A CA 1
ATOM 1940 C C . ASN A 1 264 ? -9.947 -19.071 24.118 1.00 142.03 262 ASN A C 1
ATOM 1941 O O . ASN A 1 264 ? -9.772 -19.930 23.253 1.00 143.47 262 ASN A O 1
ATOM 1946 N N . ARG A 1 265 ? -9.503 -17.824 23.999 1.00 144.93 263 ARG A N 1
ATOM 1947 C CA . ARG A 1 265 ? -8.705 -17.396 22.853 1.00 146.92 263 ARG A CA 1
ATOM 1948 C C . ARG A 1 265 ? -7.354 -16.848 23.301 1.00 150.69 263 ARG A C 1
ATOM 1949 O O . ARG A 1 265 ? -7.228 -16.341 24.417 1.00 150.27 263 ARG A O 1
ATOM 1957 N N . PRO A 1 266 ? -6.338 -16.952 22.427 1.00 109.37 264 PRO A N 1
ATOM 1958 C CA . PRO A 1 266 ? -4.963 -16.558 22.757 1.00 110.86 264 PRO A CA 1
ATOM 1959 C C . PRO A 1 266 ? -4.896 -15.213 23.475 1.00 110.65 264 PRO A C 1
ATOM 1960 O O . PRO A 1 266 ? -5.671 -14.308 23.162 1.00 115.65 264 PRO A O 1
ATOM 1964 N N . LYS A 1 267 ? -3.982 -15.091 24.431 1.00 105.12 265 LYS A N 1
ATOM 1965 C CA . LYS A 1 267 ? -3.876 -13.877 25.231 1.00 103.21 265 LYS A CA 1
ATOM 1966 C C . LYS A 1 267 ? -2.714 -12.993 24.787 1.00 104.61 265 LYS A C 1
ATOM 1967 O O . LYS A 1 267 ? -1.558 -13.413 24.802 1.00 103.87 265 LYS A O 1
ATOM 1973 N N . TYR A 1 268 ? -3.040 -11.764 24.394 1.00 106.48 266 TYR A N 1
ATOM 1974 C CA . TYR A 1 268 ? -2.051 -10.816 23.894 1.00 105.39 266 TYR A CA 1
ATOM 1975 C C . TYR A 1 268 ? -1.743 -9.749 24.938 1.00 102.78 266 TYR A C 1
ATOM 1976 O O . TYR A 1 268 ? -2.490 -9.577 25.901 1.00 101.61 266 TYR A O 1
ATOM 1985 N N . ALA A 1 269 ? -0.643 -9.032 24.737 1.00 101.20 267 ALA A N 1
ATOM 1986 C CA . ALA A 1 269 ? -0.276 -7.929 25.617 1.00 99.04 267 ALA A CA 1
ATOM 1987 C C . ALA A 1 269 ? -0.730 -6.604 25.013 1.00 97.72 267 ALA A C 1
ATOM 1988 O O . ALA A 1 269 ? -0.853 -5.596 25.713 1.00 93.70 267 ALA A O 1
ATOM 1990 N N . GLY A 1 270 ? -0.983 -6.619 23.708 1.00 98.04 268 GLY A N 1
ATOM 1991 C CA . GLY A 1 270 ? -1.390 -5.425 22.995 1.00 95.75 268 GLY A CA 1
ATOM 1992 C C . GLY A 1 270 ? -0.239 -4.452 22.835 1.00 95.31 268 GLY A C 1
ATOM 1993 O O . GLY A 1 270 ? 0.928 -4.834 22.932 1.00 97.13 268 GLY A O 1
ATOM 1994 N N . TYR A 1 271 ? -0.571 -3.188 22.592 1.00 92.35 269 TYR A N 1
ATOM 1995 C CA . TYR A 1 271 ? 0.436 -2.150 22.430 1.00 86.46 269 TYR A CA 1
ATOM 1996 C C . TYR A 1 271 ? 0.137 -0.950 23.319 1.00 82.27 269 TYR A C 1
ATOM 1997 O O . TYR A 1 271 ? -1.014 -0.706 23.690 1.00 81.67 269 TYR A O 1
ATOM 2006 N N . SER A 1 272 ? 1.182 -0.204 23.664 1.00 77.50 270 SER A N 1
ATOM 2007 C CA . SER A 1 272 ? 1.004 1.070 24.339 1.00 72.35 270 SER A CA 1
ATOM 2008 C C . SER A 1 272 ? 0.330 2.005 23.353 1.00 73.25 270 SER A C 1
ATOM 2009 O O . SER A 1 272 ? 0.307 1.735 22.151 1.00 73.38 270 SER A O 1
ATOM 2012 N N . PHE A 1 273 ? -0.224 3.105 23.846 1.00 73.33 271 PHE A N 1
ATOM 2013 C CA . PHE A 1 273 ? -0.796 4.093 22.943 1.00 73.14 271 PHE A CA 1
ATOM 2014 C C . PHE A 1 273 ? 0.312 4.904 22.282 1.00 73.28 271 PHE A C 1
ATOM 2015 O O . PHE A 1 273 ? 0.053 5.773 21.451 1.00 73.32 271 PHE A O 1
ATOM 2023 N N . GLU A 1 274 ? 1.550 4.594 22.654 1.00 72.67 272 GLU A N 1
ATOM 2024 C CA . GLU A 1 274 ? 2.716 5.129 21.966 1.00 71.31 272 GLU A CA 1
ATOM 2025 C C . GLU A 1 274 ? 2.954 4.364 20.663 1.00 67.67 272 GLU A C 1
ATOM 2026 O O . GLU A 1 274 ? 3.323 4.952 19.650 1.00 67.37 272 GLU A O 1
ATOM 2032 N N . LYS A 1 275 ? 2.734 3.053 20.694 1.00 69.84 273 LYS A N 1
ATOM 2033 C CA . LYS A 1 275 ? 2.930 2.206 19.516 1.00 70.85 273 LYS A CA 1
ATOM 2034 C C . LYS A 1 275 ? 1.718 2.226 18.587 1.00 66.30 273 LYS A C 1
ATOM 2035 O O . LYS A 1 275 ? 1.840 2.020 17.379 1.00 61.07 273 LYS A O 1
ATOM 2041 N N . LEU A 1 276 ? 0.545 2.468 19.162 1.00 66.92 274 LEU A N 1
ATOM 2042 C CA . LEU A 1 276 ? -0.688 2.509 18.391 1.00 68.05 274 LEU A CA 1
ATOM 2043 C C . LEU A 1 276 ? -0.822 3.852 17.689 1.00 67.34 274 LEU A C 1
ATOM 2044 O O . LEU A 1 276 ? -1.367 3.939 16.589 1.00 60.07 274 LEU A O 1
ATOM 2049 N N . PHE A 1 277 ? -0.325 4.897 18.342 1.00 71.42 275 PHE A N 1
ATOM 2050 C CA . PHE A 1 277 ? -0.361 6.247 17.795 1.00 68.70 275 PHE A CA 1
ATOM 2051 C C . PHE A 1 277 ? 0.983 6.933 18.004 1.00 76.74 275 PHE A C 1
ATOM 2052 O O . PHE A 1 277 ? 1.117 7.802 18.867 1.00 76.28 275 PHE A O 1
ATOM 2060 N N . PRO A 1 278 ? 1.986 6.532 17.208 1.00 83.32 276 PRO A N 1
ATOM 2061 C CA . PRO A 1 278 ? 3.375 6.996 17.309 1.00 86.57 276 PRO A CA 1
ATOM 2062 C C . PRO A 1 278 ? 3.530 8.475 16.971 1.00 87.72 276 PRO A C 1
ATOM 2063 O O . PRO A 1 278 ? 2.810 8.989 16.115 1.00 82.99 276 PRO A O 1
ATOM 2067 N N . ASP A 1 279 ? 4.473 9.135 17.639 1.00 91.45 277 ASP A N 1
ATOM 2068 C CA . ASP A 1 279 ? 4.745 10.559 17.447 1.00 92.09 277 ASP A CA 1
ATOM 2069 C C . ASP A 1 279 ? 4.691 10.995 15.986 1.00 86.92 277 ASP A C 1
ATOM 2070 O O . ASP A 1 279 ? 4.180 12.067 15.667 1.00 84.10 277 ASP A O 1
ATOM 2075 N N . VAL A 1 280 ? 5.223 10.157 15.103 1.00 85.45 278 VAL A N 1
ATOM 2076 C CA . VAL A 1 280 ? 5.335 10.495 13.687 1.00 85.53 278 VAL A CA 1
ATOM 2077 C C . VAL A 1 280 ? 3.983 10.802 13.036 1.00 83.13 278 VAL A C 1
ATOM 2078 O O . VAL A 1 280 ? 3.923 11.439 11.981 1.00 82.75 278 VAL A O 1
ATOM 2082 N N . LEU A 1 281 ? 2.902 10.352 13.664 1.00 78.25 279 LEU A N 1
ATOM 2083 C CA . LEU A 1 281 ? 1.565 10.546 13.109 1.00 72.00 279 LEU A CA 1
ATOM 2084 C C . LEU A 1 281 ? 1.046 11.969 13.321 1.00 66.52 279 LEU A C 1
ATOM 2085 O O . LEU A 1 281 ? 0.050 12.374 12.717 1.00 52.59 279 LEU A O 1
ATOM 2090 N N . PHE A 1 282 ? 1.729 12.725 14.175 1.00 74.69 280 PHE A N 1
ATOM 2091 C CA . PHE A 1 282 ? 1.350 14.109 14.435 1.00 82.26 280 PHE A CA 1
ATOM 2092 C C . PHE A 1 282 ? 2.436 15.071 13.971 1.00 87.58 280 PHE A C 1
ATOM 2093 O O . PHE A 1 282 ? 3.611 14.705 13.900 1.00 87.17 280 PHE A O 1
ATOM 2101 N N . PRO A 1 283 ? 2.043 16.312 13.650 1.00 91.75 281 PRO A N 1
ATOM 2102 C CA . PRO A 1 283 ? 3.028 17.364 13.384 1.00 94.88 281 PRO A CA 1
ATOM 2103 C C . PRO A 1 283 ? 3.827 17.678 14.648 1.00 101.53 281 PRO A C 1
ATOM 2104 O O . PRO A 1 283 ? 3.237 17.987 15.686 1.00 105.07 281 PRO A O 1
ATOM 2108 N N . ALA A 1 284 ? 5.152 17.587 14.563 1.00 103.97 282 ALA A N 1
ATOM 2109 C CA . ALA A 1 284 ? 6.009 17.807 15.725 1.00 107.03 282 ALA A CA 1
ATOM 2110 C C . ALA A 1 284 ? 7.002 18.942 15.503 1.00 105.76 282 ALA A C 1
ATOM 2111 O O . ALA A 1 284 ? 8.186 18.816 15.820 1.00 103.58 282 ALA A O 1
ATOM 2113 N N . ASP A 1 285 ? 6.513 20.048 14.955 1.00 107.44 283 ASP A N 1
ATOM 2114 C CA . ASP A 1 285 ? 7.336 21.235 14.762 1.00 110.66 283 ASP A CA 1
ATOM 2115 C C . ASP A 1 285 ? 7.293 22.136 15.993 1.00 110.83 283 ASP A C 1
ATOM 2116 O O . ASP A 1 285 ? 8.123 22.008 16.895 1.00 112.56 283 ASP A O 1
ATOM 2121 N N . SER A 1 286 ? 6.323 23.045 16.024 1.00 107.32 284 SER A N 1
ATOM 2122 C CA . SER A 1 286 ? 6.146 23.933 17.166 1.00 106.05 284 SER A CA 1
ATOM 2123 C C . SER A 1 286 ? 6.180 23.148 18.474 1.00 106.03 284 SER A C 1
ATOM 2124 O O . SER A 1 286 ? 5.739 21.999 18.533 1.00 107.06 284 SER A O 1
ATOM 2127 N N . GLU A 1 287 ? 6.719 23.766 19.518 1.00 104.07 285 GLU A N 1
ATOM 2128 C CA . GLU A 1 287 ? 6.788 23.123 20.822 1.00 101.51 285 GLU A CA 1
ATOM 2129 C C . GLU A 1 287 ? 5.394 22.717 21.281 1.00 97.89 285 GLU A C 1
ATOM 2130 O O . GLU A 1 287 ? 5.213 21.688 21.932 1.00 95.31 285 GLU A O 1
ATOM 2136 N N . HIS A 1 288 ? 4.412 23.535 20.919 1.00 96.42 286 HIS A N 1
ATOM 2137 C CA . HIS A 1 288 ? 3.031 23.316 21.325 1.00 94.36 286 HIS A CA 1
ATOM 2138 C C . HIS A 1 288 ? 2.317 22.273 20.463 1.00 91.29 286 HIS A C 1
ATOM 2139 O O . HIS A 1 288 ? 1.192 21.880 20.765 1.00 91.88 286 HIS A O 1
ATOM 2146 N N . ASN A 1 289 ? 2.971 21.819 19.398 1.00 88.23 287 ASN A N 1
ATOM 2147 C CA . ASN A 1 289 ? 2.386 20.788 18.542 1.00 89.19 287 ASN A CA 1
ATOM 2148 C C . ASN A 1 289 ? 2.720 19.365 18.987 1.00 91.31 287 ASN A C 1
ATOM 2149 O O . ASN A 1 289 ? 2.053 18.410 18.588 1.00 92.39 287 ASN A O 1
ATOM 2154 N N . LYS A 1 290 ? 3.758 19.227 19.804 1.00 91.49 288 LYS A N 1
ATOM 2155 C CA . LYS A 1 290 ? 4.030 17.955 20.460 1.00 92.98 288 LYS A CA 1
ATOM 2156 C C . LYS A 1 290 ? 3.203 17.898 21.739 1.00 86.32 288 LYS A C 1
ATOM 2157 O O . LYS A 1 290 ? 2.838 16.822 22.219 1.00 82.82 288 LYS A O 1
ATOM 2163 N N . LEU A 1 291 ? 2.909 19.078 22.279 1.00 81.16 289 LEU A N 1
ATOM 2164 C CA . LEU A 1 291 ? 2.001 19.209 23.406 1.00 75.29 289 LEU A CA 1
ATOM 2165 C C . LEU A 1 291 ? 0.639 18.645 23.022 1.00 72.46 289 LEU A C 1
ATOM 2166 O O . LEU A 1 291 ? 0.122 17.744 23.679 1.00 70.30 289 LEU A O 1
ATOM 2171 N N . LYS A 1 292 ? 0.070 19.174 21.944 1.00 72.99 290 LYS A N 1
ATOM 2172 C CA . LYS A 1 292 ? -1.220 18.703 21.453 1.00 69.53 290 LYS A CA 1
ATOM 2173 C C . LYS A 1 292 ? -1.157 17.221 21.090 1.00 67.34 290 LYS A C 1
ATOM 2174 O O . LYS A 1 292 ? -2.115 16.478 21.310 1.00 64.97 290 LYS A O 1
ATOM 2180 N N . ALA A 1 293 ? -0.023 16.798 20.542 1.00 66.07 291 ALA A N 1
ATOM 2181 C CA . ALA A 1 293 ? 0.164 15.405 20.152 1.00 68.09 291 ALA A CA 1
ATOM 2182 C C . ALA A 1 293 ? 0.049 14.464 21.351 1.00 69.96 291 ALA A C 1
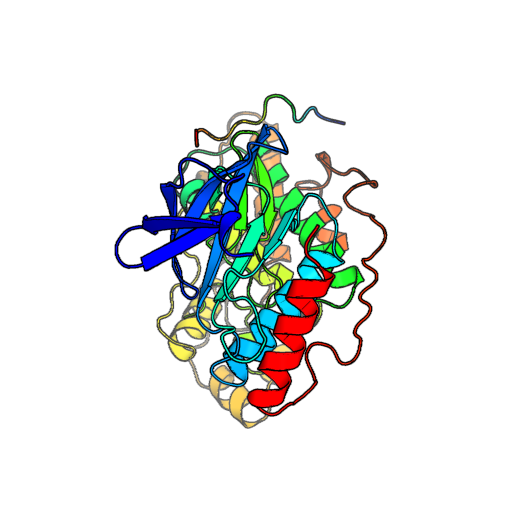ATOM 2183 O O . ALA A 1 293 ? -0.594 13.416 21.272 1.00 67.39 291 ALA A O 1
ATOM 2185 N N . SER A 1 294 ? 0.676 14.843 22.460 1.00 72.48 292 SER A N 1
ATOM 2186 C CA . SER A 1 294 ? 0.604 14.044 23.676 1.00 75.89 292 SER A CA 1
ATOM 2187 C C . SER A 1 294 ? -0.779 14.157 24.313 1.00 72.22 292 SER A C 1
ATOM 2188 O O . SER A 1 294 ? -1.297 13.192 24.876 1.00 71.04 292 SER A O 1
ATOM 2191 N N . GLN A 1 295 ? -1.373 15.341 24.217 1.00 70.16 293 GLN A N 1
ATOM 2192 C CA . GLN A 1 295 ? -2.718 15.561 24.732 1.00 65.76 293 GLN A CA 1
ATOM 2193 C C . GLN A 1 295 ? -3.727 14.692 23.989 1.00 63.97 293 GLN A C 1
ATOM 2194 O O . GLN A 1 295 ? -4.625 14.106 24.597 1.00 64.88 293 GLN A O 1
ATOM 2200 N N . ALA A 1 296 ? -3.572 14.610 22.670 1.00 59.86 294 ALA A N 1
ATOM 2201 C CA . ALA A 1 296 ? -4.449 13.785 21.848 1.00 58.97 294 ALA A CA 1
ATOM 2202 C C . ALA A 1 296 ? -4.271 12.298 22.159 1.00 61.49 294 ALA A C 1
ATOM 2203 O O . ALA A 1 296 ? -5.249 11.569 22.357 1.00 60.13 294 ALA A O 1
ATOM 2205 N N . ARG A 1 297 ? -3.020 11.853 22.200 1.00 58.69 295 ARG A N 1
ATOM 2206 C CA . ARG A 1 297 ? -2.727 10.468 22.543 1.00 57.00 295 ARG A CA 1
ATOM 2207 C C . ARG A 1 297 ? -3.343 10.125 23.898 1.00 54.97 295 ARG A C 1
ATOM 2208 O O . ARG A 1 297 ? -3.897 9.041 24.090 1.00 54.01 295 ARG A O 1
ATOM 2216 N N . ASP A 1 298 ? -3.262 11.063 24.834 1.00 55.52 296 ASP A N 1
ATOM 2217 C CA . ASP A 1 298 ? -3.783 10.833 26.174 1.00 59.26 296 ASP A CA 1
ATOM 2218 C C . ASP A 1 298 ? -5.286 10.551 26.174 1.00 60.44 296 ASP A C 1
ATOM 2219 O O . ASP A 1 298 ? -5.743 9.557 26.742 1.00 59.39 296 ASP A O 1
ATOM 2224 N N . LEU A 1 299 ? -6.047 11.438 25.542 1.00 57.02 297 LEU A N 1
ATOM 2225 C CA . LEU A 1 299 ? -7.495 11.300 25.478 1.00 54.36 297 LEU A CA 1
ATOM 2226 C C . LEU A 1 299 ? -7.906 9.958 24.873 1.00 57.11 297 LEU A C 1
ATOM 2227 O O . LEU A 1 299 ? -8.827 9.303 25.366 1.00 51.80 297 LEU A O 1
ATOM 2232 N N . LEU A 1 300 ? -7.218 9.558 23.805 1.00 60.16 298 LEU A N 1
ATOM 2233 C CA . LEU A 1 300 ? -7.484 8.283 23.141 1.00 59.87 298 LEU A CA 1
ATOM 2234 C C . LEU A 1 300 ? -7.359 7.104 24.095 1.00 61.55 298 LEU A C 1
ATOM 2235 O O . LEU A 1 300 ? -8.121 6.140 24.008 1.00 62.53 298 LEU A O 1
ATOM 2240 N N . SER A 1 301 ? -6.384 7.180 24.994 1.00 59.62 299 SER A N 1
ATOM 2241 C CA . SER A 1 301 ? -6.137 6.099 25.942 1.00 55.56 299 SER A CA 1
ATOM 2242 C C . SER A 1 301 ? -7.161 6.110 27.077 1.00 56.15 299 SER A C 1
ATOM 2243 O O . SER A 1 301 ? -7.422 5.080 27.701 1.00 54.51 299 SER A O 1
ATOM 2246 N N . LYS A 1 302 ? -7.743 7.277 27.334 1.00 55.68 300 LYS A N 1
ATOM 2247 C CA . LYS A 1 302 ? -8.841 7.383 28.285 1.00 51.74 300 LYS A CA 1
ATOM 2248 C C . LYS A 1 302 ? -10.149 6.908 27.656 1.00 52.73 300 LYS A C 1
ATOM 2249 O O . LYS A 1 302 ? -11.082 6.516 28.360 1.00 59.80 300 LYS A O 1
ATOM 2255 N N . MET A 1 303 ? -10.216 6.943 26.329 1.00 48.26 301 MET A N 1
ATOM 2256 C CA . MET A 1 303 ? -11.444 6.586 25.623 1.00 46.18 301 MET A CA 1
ATOM 2257 C C . MET A 1 303 ? -11.478 5.120 25.175 1.00 45.12 301 MET A C 1
ATOM 2258 O O . MET A 1 303 ? -12.469 4.425 25.384 1.00 39.19 301 MET A O 1
ATOM 2263 N N . LEU A 1 304 ? -10.399 4.655 24.556 1.00 48.54 302 LEU A N 1
ATOM 2264 C CA . LEU A 1 304 ? -10.334 3.270 24.096 1.00 52.70 302 LEU A CA 1
ATOM 2265 C C . LEU A 1 304 ? -9.891 2.332 25.222 1.00 56.03 302 LEU A C 1
ATOM 2266 O O . LEU A 1 304 ? -8.963 1.543 25.062 1.00 59.38 302 LEU A O 1
ATOM 2271 N N . VAL A 1 305 ? -10.559 2.444 26.365 1.00 56.38 303 VAL A N 1
ATOM 2272 C CA . VAL A 1 305 ? -10.382 1.521 27.479 1.00 52.08 303 VAL A CA 1
ATOM 2273 C C . VAL A 1 305 ? -11.450 0.439 27.396 1.00 56.13 303 VAL A C 1
ATOM 2274 O O . VAL A 1 305 ? -12.635 0.718 27.585 1.00 57.76 303 VAL A O 1
ATOM 2278 N N . ILE A 1 306 ? -11.038 -0.791 27.107 1.00 57.25 304 ILE A N 1
ATOM 2279 C CA . ILE A 1 306 ? -11.989 -1.890 26.981 1.00 60.98 304 ILE A CA 1
ATOM 2280 C C . ILE A 1 306 ? -12.949 -1.960 28.170 1.00 64.60 304 ILE A C 1
ATOM 2281 O O . ILE A 1 306 ? -14.167 -2.018 27.996 1.00 64.23 304 ILE A O 1
ATOM 2286 N N . ASP A 1 307 ? -12.392 -1.957 29.377 1.00 66.82 305 ASP A N 1
ATOM 2287 C CA . ASP A 1 307 ? -13.200 -2.034 30.586 1.00 71.05 305 ASP A CA 1
ATOM 2288 C C . ASP A 1 307 ? -13.962 -0.728 30.803 1.00 69.09 305 ASP A C 1
ATOM 2289 O O . ASP A 1 307 ? -13.383 0.283 31.204 1.00 69.28 305 ASP A O 1
ATOM 2294 N N . ALA A 1 308 ? -15.267 -0.763 30.548 1.00 63.20 306 ALA A N 1
ATOM 2295 C CA . ALA A 1 308 ? -16.091 0.444 30.561 1.00 62.36 306 ALA A CA 1
ATOM 2296 C C . ALA A 1 308 ? -16.198 1.121 31.929 1.00 68.17 306 ALA A C 1
ATOM 2297 O O . ALA A 1 308 ? -16.946 2.085 32.091 1.00 69.83 306 ALA A O 1
ATOM 2299 N N . SER A 1 309 ? -15.460 0.623 32.913 1.00 71.05 307 SER A N 1
ATOM 2300 C CA . SER A 1 309 ? -15.459 1.255 34.226 1.00 74.24 307 SER A CA 1
ATOM 2301 C C . SER A 1 309 ? -14.264 2.187 34.347 1.00 72.95 307 SER A C 1
ATOM 2302 O O . SER A 1 309 ? -14.345 3.244 34.970 1.00 75.41 307 SER A O 1
ATOM 2305 N N . LYS A 1 310 ? -13.153 1.790 33.737 1.00 70.42 308 LYS A N 1
ATOM 2306 C CA . LYS A 1 310 ? -11.939 2.592 33.771 1.00 77.29 308 LYS A CA 1
ATOM 2307 C C . LYS A 1 310 ? -12.001 3.707 32.727 1.00 74.91 308 LYS A C 1
ATOM 2308 O O . LYS A 1 310 ? -11.131 4.579 32.678 1.00 76.72 308 LYS A O 1
ATOM 2314 N N . ARG A 1 311 ? -13.041 3.680 31.900 1.00 66.53 309 ARG A N 1
ATOM 2315 C CA . ARG A 1 311 ? -13.122 4.568 30.748 1.00 60.59 309 ARG A CA 1
ATOM 2316 C C . ARG A 1 311 ? -13.642 5.960 31.090 1.00 57.26 309 ARG A C 1
ATOM 2317 O O . ARG A 1 311 ? -14.637 6.108 31.802 1.00 56.16 309 ARG A O 1
ATOM 2325 N N . ILE A 1 312 ? -12.959 6.971 30.560 1.00 49.96 310 ILE A N 1
ATOM 2326 C CA . ILE A 1 312 ? -13.344 8.367 30.729 1.00 49.37 310 ILE A CA 1
ATOM 2327 C C . ILE A 1 312 ? -14.819 8.583 30.377 1.00 47.85 310 ILE A C 1
ATOM 2328 O O . ILE A 1 312 ? -15.394 7.830 29.590 1.00 49.50 310 ILE A O 1
ATOM 2333 N N . SER A 1 313 ? -15.431 9.604 30.969 1.00 46.82 311 SER A N 1
ATOM 2334 C CA . SER A 1 313 ? -16.829 9.920 30.685 1.00 46.73 311 SER A CA 1
ATOM 2335 C C . SER A 1 313 ? -16.965 11.139 29.765 1.00 41.43 311 SER A C 1
ATOM 2336 O O . SER A 1 313 ? -15.980 11.812 29.458 1.00 40.59 311 SER A O 1
ATOM 2339 N N . VAL A 1 314 ? -18.191 11.419 29.333 1.00 34.47 312 VAL A N 1
ATOM 2340 C CA . VAL A 1 314 ? -18.457 12.585 28.491 1.00 36.48 312 VAL A CA 1
ATOM 2341 C C . VAL A 1 314 ? -18.082 13.892 29.191 1.00 41.66 312 VAL A C 1
ATOM 2342 O O . VAL A 1 314 ? -17.353 14.716 28.643 1.00 40.93 312 VAL A O 1
ATOM 2346 N N . ASP A 1 315 ? -18.577 14.083 30.407 1.00 48.11 313 ASP A N 1
ATOM 2347 C CA . ASP A 1 315 ? -18.250 15.289 31.154 1.00 47.12 313 ASP A CA 1
ATOM 2348 C C . ASP A 1 315 ? -16.744 15.439 31.357 1.00 45.19 313 ASP A C 1
ATOM 2349 O O . ASP A 1 315 ? -16.212 16.550 31.333 1.00 43.03 313 ASP A O 1
ATOM 2354 N N . GLU A 1 316 ? -16.058 14.316 31.539 1.00 48.83 314 GLU A N 1
ATOM 2355 C CA . GLU A 1 316 ? -14.612 14.330 31.733 1.00 52.70 314 GLU A CA 1
ATOM 2356 C C . GLU A 1 316 ? -13.877 14.751 30.462 1.00 58.58 314 GLU A C 1
ATOM 2357 O O . GLU A 1 316 ? -13.010 15.626 30.502 1.00 61.63 314 GLU A O 1
ATOM 2363 N N . ALA A 1 317 ? -14.229 14.130 29.338 1.00 55.77 315 ALA A N 1
ATOM 2364 C CA . ALA A 1 317 ? -13.611 14.455 28.054 1.00 52.05 315 ALA A CA 1
ATOM 2365 C C . ALA A 1 317 ? -13.702 15.947 27.758 1.00 48.71 315 ALA A C 1
ATOM 2366 O O . ALA A 1 317 ? -12.706 16.583 27.432 1.00 51.36 315 ALA A O 1
ATOM 2368 N N . LEU A 1 318 ? -14.905 16.500 27.878 1.00 45.07 316 LEU A N 1
ATOM 2369 C CA . LEU A 1 318 ? -15.122 17.926 27.656 1.00 40.97 316 LEU A CA 1
ATOM 2370 C C . LEU A 1 318 ? -14.132 18.775 28.451 1.00 47.58 316 LEU A C 1
ATOM 2371 O O . LEU A 1 318 ? -13.770 19.875 28.031 1.00 44.78 316 LEU A O 1
ATOM 2376 N N . GLN A 1 319 ? -13.704 18.260 29.601 1.00 51.62 317 GLN A N 1
ATOM 2377 C CA . GLN A 1 319 ? -12.797 18.986 30.484 1.00 55.05 317 GLN A CA 1
ATOM 2378 C C . GLN A 1 319 ? -11.337 18.806 30.076 1.00 54.93 317 GLN A C 1
ATOM 2379 O O . GLN A 1 319 ? -10.515 19.699 30.280 1.00 55.28 317 GLN A O 1
ATOM 2385 N N . HIS A 1 320 ? -11.030 17.645 29.502 1.00 54.04 318 HIS A N 1
ATOM 2386 C CA . HIS A 1 320 ? -9.692 17.333 29.005 1.00 55.69 318 HIS A CA 1
ATOM 2387 C C . HIS A 1 320 ? -9.133 18.511 28.203 1.00 61.81 318 HIS A C 1
ATOM 2388 O O . HIS A 1 320 ? -9.854 19.122 27.418 1.00 61.91 318 HIS A O 1
ATOM 2395 N N . PRO A 1 321 ? -7.842 18.829 28.400 1.00 67.44 319 PRO A N 1
ATOM 2396 C CA . PRO A 1 321 ? -7.219 20.036 27.839 1.00 66.17 319 PRO A CA 1
ATOM 2397 C C . PRO A 1 321 ? -7.311 20.088 26.322 1.00 67.27 319 PRO A C 1
ATOM 2398 O O . PRO A 1 321 ? -7.469 21.166 25.747 1.00 70.47 319 PRO A O 1
ATOM 2402 N N . TYR A 1 322 ? -7.202 18.929 25.685 1.00 60.66 320 TYR A N 1
ATOM 2403 C CA . TYR A 1 322 ? -7.256 18.859 24.234 1.00 54.84 320 TYR A CA 1
ATOM 2404 C C . TYR A 1 322 ? -8.590 19.390 23.716 1.00 56.45 320 TYR A C 1
ATOM 2405 O O . TYR A 1 322 ? -8.658 20.001 22.651 1.00 62.16 320 TYR A O 1
ATOM 2414 N N . ILE A 1 323 ? -9.644 19.168 24.493 1.00 53.09 321 ILE A N 1
ATOM 2415 C CA . ILE A 1 323 ? -11.004 19.471 24.067 1.00 49.81 321 ILE A CA 1
ATOM 2416 C C . ILE A 1 323 ? -11.506 20.814 24.589 1.00 50.04 321 ILE A C 1
ATOM 2417 O O . ILE A 1 323 ? -12.164 21.559 23.863 1.00 46.27 321 ILE A O 1
ATOM 2422 N N . ASN A 1 324 ? -11.184 21.121 25.844 1.00 52.53 322 ASN A N 1
ATOM 2423 C CA . ASN A 1 324 ? -11.857 22.199 26.571 1.00 54.40 322 ASN A CA 1
ATOM 2424 C C . ASN A 1 324 ? -11.575 23.620 26.075 1.00 51.18 322 ASN A C 1
ATOM 2425 O O . ASN A 1 324 ? -12.227 24.569 26.507 1.00 51.25 322 ASN A O 1
ATOM 2430 N N . VAL A 1 325 ? -10.608 23.763 25.176 1.00 49.21 323 VAL A N 1
ATOM 2431 C CA . VAL A 1 325 ? -10.309 25.058 24.580 1.00 49.97 323 VAL A CA 1
ATOM 2432 C C . VAL A 1 325 ? -11.569 25.687 23.987 1.00 55.29 323 VAL A C 1
ATOM 2433 O O . VAL A 1 325 ? -11.722 26.910 23.983 1.00 60.05 323 VAL A O 1
ATOM 2437 N N . TRP A 1 326 ? -12.469 24.839 23.492 1.00 50.12 324 TRP A N 1
ATOM 2438 C CA . TRP A 1 326 ? -13.671 25.297 22.798 1.00 46.31 324 TRP A CA 1
ATOM 2439 C C . TRP A 1 326 ? -14.899 25.402 23.702 1.00 46.14 324 TRP A C 1
ATOM 2440 O O . TRP A 1 326 ? -15.984 25.763 23.242 1.00 48.75 324 TRP A O 1
ATOM 2451 N N . TYR A 1 327 ? -14.729 25.088 24.981 1.00 40.73 325 TYR A N 1
ATOM 2452 C CA . TYR A 1 327 ? -15.857 25.022 25.906 1.00 46.55 325 TYR A CA 1
ATOM 2453 C C . TYR A 1 327 ? -16.707 26.292 25.911 1.00 48.19 325 TYR A C 1
ATOM 2454 O O . TYR A 1 327 ? -16.189 27.407 25.948 1.00 48.92 325 TYR A O 1
ATOM 2463 N N . ASP A 1 328 ? -18.019 26.095 25.856 1.00 50.44 326 ASP A N 1
ATOM 2464 C CA . ASP A 1 328 ? -19.000 27.163 25.977 1.00 52.19 326 ASP A CA 1
ATOM 2465 C C . ASP A 1 328 ? -20.207 26.551 26.671 1.00 60.83 326 ASP A C 1
ATOM 2466 O O . ASP A 1 328 ? -20.807 25.606 26.158 1.00 62.44 326 ASP A O 1
ATOM 2471 N N . PRO A 1 329 ? -20.564 27.079 27.850 1.00 60.43 327 PRO A N 1
ATOM 2472 C CA . PRO A 1 329 ? -21.611 26.450 28.657 1.00 53.23 327 PRO A CA 1
ATOM 2473 C C . PRO A 1 329 ? -22.961 26.427 27.950 1.00 44.58 327 PRO A C 1
ATOM 2474 O O . PRO A 1 329 ? -23.763 25.536 28.213 1.00 46.93 327 PRO A O 1
ATOM 2478 N N . SER A 1 330 ? -23.209 27.386 27.066 1.00 38.55 328 SER A N 1
ATOM 2479 C CA . SER A 1 330 ? -24.494 27.451 26.374 1.00 41.99 328 SER A CA 1
ATOM 2480 C C . SER A 1 330 ? -24.709 26.251 25.441 1.00 41.63 328 SER A C 1
ATOM 2481 O O . SER A 1 330 ? -25.839 25.948 25.049 1.00 41.35 328 SER A O 1
ATOM 2484 N N . GLU A 1 331 ? -23.619 25.574 25.092 1.00 32.99 329 GLU A N 1
ATOM 2485 C CA . GLU A 1 331 ? -23.681 24.449 24.166 1.00 38.15 329 GLU A CA 1
ATOM 2486 C C . GLU A 1 331 ? -23.262 23.132 24.827 1.00 40.80 329 GLU A C 1
ATOM 2487 O O . GLU A 1 331 ? -23.774 22.066 24.488 1.00 36.33 329 GLU A O 1
ATOM 2493 N N . ALA A 1 332 ? -22.346 23.211 25.787 1.00 40.53 330 ALA A N 1
ATOM 2494 C CA . ALA A 1 332 ? -21.903 22.025 26.507 1.00 34.10 330 ALA A CA 1
ATOM 2495 C C . ALA A 1 332 ? -22.806 21.709 27.697 1.00 46.04 330 ALA A C 1
ATOM 2496 O O . ALA A 1 332 ? -22.868 20.571 28.149 1.00 52.89 330 ALA A O 1
ATOM 2498 N N . GLU A 1 333 ? -23.505 22.718 28.202 1.00 53.74 331 GLU A N 1
ATOM 2499 C CA . GLU A 1 333 ? -24.368 22.542 29.369 1.00 55.52 331 GLU A CA 1
ATOM 2500 C C . GLU A 1 333 ? -25.785 23.047 29.121 1.00 55.58 331 GLU A C 1
ATOM 2501 O O . GLU A 1 333 ? -26.303 23.870 29.875 1.00 58.63 331 GLU A O 1
ATOM 2507 N N . ALA A 1 334 ? -26.409 22.536 28.066 1.00 48.86 332 ALA A N 1
ATOM 2508 C CA . ALA A 1 334 ? -27.740 22.979 27.680 1.00 45.98 332 ALA A CA 1
ATOM 2509 C C . ALA A 1 334 ? -28.840 22.217 28.410 1.00 45.54 332 ALA A C 1
ATOM 2510 O O . ALA A 1 334 ? -28.642 21.084 28.843 1.00 44.81 332 ALA A O 1
ATOM 2512 N N . PRO A 1 335 ? -30.012 22.847 28.546 1.00 46.80 333 PRO A N 1
ATOM 2513 C CA . PRO A 1 335 ? -31.188 22.216 29.149 1.00 44.93 333 PRO A CA 1
ATOM 2514 C C . PRO A 1 335 ? -31.583 20.982 28.358 1.00 48.95 333 PRO A C 1
ATOM 2515 O O . PRO A 1 335 ? -31.661 21.054 27.131 1.00 44.10 333 PRO A O 1
ATOM 2519 N N . PRO A 1 336 ? -31.832 19.862 29.051 1.00 56.06 334 PRO A N 1
ATOM 2520 C CA . PRO A 1 336 ? -32.209 18.612 28.384 1.00 54.07 334 PRO A CA 1
ATOM 2521 C C . PRO A 1 336 ? -33.509 18.766 27.611 1.00 48.49 334 PRO A C 1
ATOM 2522 O O . PRO A 1 336 ? -34.300 19.664 27.905 1.00 44.73 334 PRO A O 1
ATOM 2526 N N . PRO A 1 337 ? -33.724 17.900 26.613 1.00 43.89 335 PRO A N 1
ATOM 2527 C CA . PRO A 1 337 ? -34.962 17.948 25.835 1.00 44.14 335 PRO A CA 1
ATOM 2528 C C . PRO A 1 337 ? -36.125 17.481 26.695 1.00 49.69 335 PRO A C 1
ATOM 2529 O O . PRO A 1 337 ? -35.927 16.650 27.587 1.00 44.91 335 PRO A O 1
ATOM 2533 N N . LYS A 1 338 ? -37.317 18.008 26.441 1.00 50.79 336 LYS A N 1
ATOM 2534 C CA . LYS A 1 338 ? -38.510 17.445 27.048 1.00 51.39 336 LYS A CA 1
ATOM 2535 C C . LYS A 1 338 ? -39.129 16.462 26.064 1.00 47.74 336 LYS A C 1
ATOM 2536 O O . LYS A 1 338 ? -39.751 16.857 25.079 1.00 47.43 336 LYS A O 1
ATOM 2542 N N . ILE A 1 339 ? -38.921 15.179 26.327 1.00 49.53 337 ILE A N 1
ATOM 2543 C CA . ILE A 1 339 ? -39.480 14.111 25.512 1.00 54.19 337 ILE A CA 1
ATOM 2544 C C . ILE A 1 339 ? -40.857 13.743 26.050 1.00 61.99 337 ILE A C 1
ATOM 2545 O O . ILE A 1 339 ? -40.978 13.192 27.144 1.00 61.52 337 ILE A O 1
ATOM 2550 N N . PRO A 1 340 ? -41.906 14.049 25.279 1.00 63.98 338 PRO A N 1
ATOM 2551 C CA . PRO A 1 340 ? -43.258 13.919 25.818 1.00 60.67 338 PRO A CA 1
ATOM 2552 C C . PRO A 1 340 ? -43.924 12.570 25.541 1.00 66.92 338 PRO A C 1
ATOM 2553 O O . PRO A 1 340 ? -45.151 12.497 25.615 1.00 71.07 338 PRO A O 1
ATOM 2557 N N . ASP A 1 341 ? -43.167 11.519 25.242 1.00 66.05 339 ASP A N 1
ATOM 2558 C CA . ASP A 1 341 ? -43.829 10.246 24.968 1.00 64.72 339 ASP A CA 1
ATOM 2559 C C . ASP A 1 341 ? -43.561 9.098 25.941 1.00 73.43 339 ASP A C 1
ATOM 2560 O O . ASP A 1 341 ? -44.279 8.101 25.919 1.00 80.75 339 ASP A O 1
ATOM 2565 N N . LYS A 1 342 ? -42.540 9.231 26.780 1.00 75.73 340 LYS A N 1
ATOM 2566 C CA . LYS A 1 342 ? -42.312 8.271 27.865 1.00 79.79 340 LYS A CA 1
ATOM 2567 C C . LYS A 1 342 ? -42.266 6.813 27.396 1.00 83.23 340 LYS A C 1
ATOM 2568 O O . LYS A 1 342 ? -41.185 6.249 27.221 1.00 84.74 340 LYS A O 1
ATOM 2574 N N . GLN A 1 343 ? -43.439 6.207 27.212 1.00 82.86 341 GLN A N 1
ATOM 2575 C CA . GLN A 1 343 ? -43.551 4.843 26.691 1.00 83.00 341 GLN A CA 1
ATOM 2576 C C . GLN A 1 343 ? -42.706 4.659 25.438 1.00 75.61 341 GLN A C 1
ATOM 2577 O O . GLN A 1 343 ? -42.385 3.534 25.048 1.00 71.83 341 GLN A O 1
ATOM 2583 N N . LEU A 1 344 ? -42.381 5.781 24.802 1.00 70.32 342 LEU A N 1
ATOM 2584 C CA . LEU A 1 344 ? -41.450 5.830 23.685 1.00 64.65 342 LEU A CA 1
ATOM 2585 C C . LEU A 1 344 ? -40.402 4.726 23.805 1.00 67.92 342 LEU A C 1
ATOM 2586 O O . LEU A 1 344 ? -39.974 4.384 24.907 1.00 71.48 342 LEU A O 1
ATOM 2591 N N . ASP A 1 345 ? -39.998 4.174 22.665 1.00 69.08 343 ASP A N 1
ATOM 2592 C CA . ASP A 1 345 ? -39.005 3.095 22.604 1.00 71.47 343 ASP A CA 1
ATOM 2593 C C . ASP A 1 345 ? -39.141 2.036 23.708 1.00 69.17 343 ASP A C 1
ATOM 2594 O O . ASP A 1 345 ? -38.189 1.738 24.427 1.00 66.68 343 ASP A O 1
ATOM 2599 N N . GLU A 1 346 ? -40.340 1.473 23.820 1.00 69.17 344 GLU A N 1
ATOM 2600 C CA . GLU A 1 346 ? -40.593 0.322 24.677 1.00 75.22 344 GLU A CA 1
ATOM 2601 C C . GLU A 1 346 ? -42.065 -0.057 24.594 1.00 79.00 344 GLU A C 1
ATOM 2602 O O . GLU A 1 346 ? -42.578 -0.806 25.423 1.00 83.29 344 GLU A O 1
ATOM 2608 N N . ARG A 1 347 ? -42.737 0.470 23.577 1.00 76.22 345 ARG A N 1
ATOM 2609 C CA . ARG A 1 347 ? -44.135 0.153 23.327 1.00 72.50 345 ARG A CA 1
ATOM 2610 C C . ARG A 1 347 ? -44.257 -0.826 22.162 1.00 69.76 345 ARG A C 1
ATOM 2611 O O . ARG A 1 347 ? -43.412 -0.851 21.271 1.00 68.14 345 ARG A O 1
ATOM 2619 N N . GLU A 1 348 ? -45.313 -1.631 22.176 1.00 68.22 346 GLU A N 1
ATOM 2620 C CA . GLU A 1 348 ? -45.592 -2.548 21.081 1.00 63.97 346 GLU A CA 1
ATOM 2621 C C . GLU A 1 348 ? -46.994 -2.307 20.541 1.00 60.95 346 GLU A C 1
ATOM 2622 O O . GLU A 1 348 ? -47.942 -2.127 21.307 1.00 61.10 346 GLU A O 1
ATOM 2628 N N . HIS A 1 349 ? -47.122 -2.300 19.220 1.00 55.26 347 HIS A N 1
ATOM 2629 C CA . HIS A 1 349 ? -48.420 -2.129 18.580 1.00 54.50 347 HIS A CA 1
ATOM 2630 C C . HIS A 1 349 ? -48.513 -3.045 17.379 1.00 49.86 347 HIS A C 1
ATOM 2631 O O . HIS A 1 349 ? -47.505 -3.586 16.922 1.00 46.37 347 HIS A O 1
ATOM 2638 N N . THR A 1 350 ? -49.726 -3.214 16.865 1.00 49.63 348 THR A N 1
ATOM 2639 C CA . THR A 1 350 ? -49.917 -3.903 15.598 1.00 54.97 348 THR A CA 1
ATOM 2640 C C . THR A 1 350 ? -49.512 -2.971 14.463 1.00 55.40 348 THR A C 1
ATOM 2641 O O . THR A 1 350 ? -49.554 -1.747 14.607 1.00 52.88 348 THR A O 1
ATOM 2645 N N . ILE A 1 351 ? -49.110 -3.554 13.341 1.00 52.75 349 ILE A N 1
ATOM 2646 C CA . ILE A 1 351 ? -48.753 -2.779 12.164 1.00 52.56 349 ILE A CA 1
ATOM 2647 C C . ILE A 1 351 ? -49.798 -1.706 11.866 1.00 53.45 349 ILE A C 1
ATOM 2648 O O . ILE A 1 351 ? -49.459 -0.587 11.479 1.00 56.23 349 ILE A O 1
ATOM 2653 N N . GLU A 1 352 ? -51.067 -2.043 12.059 1.00 54.57 350 GLU A N 1
ATOM 2654 C CA . GLU A 1 352 ? -52.147 -1.097 11.792 1.00 61.20 350 GLU A CA 1
ATOM 2655 C C . GLU A 1 352 ? -52.128 0.077 12.768 1.00 52.82 350 GLU A C 1
ATOM 2656 O O . GLU A 1 352 ? -52.460 1.203 12.402 1.00 46.92 350 GLU A O 1
ATOM 2662 N N . GLU A 1 353 ? -51.736 -0.199 14.006 1.00 52.47 351 GLU A N 1
ATOM 2663 C CA . GLU A 1 353 ? -51.657 0.828 15.038 1.00 52.97 351 GLU A CA 1
ATOM 2664 C C . GLU A 1 353 ? -50.460 1.740 14.804 1.00 54.63 351 GLU A C 1
ATOM 2665 O O . GLU A 1 353 ? -50.52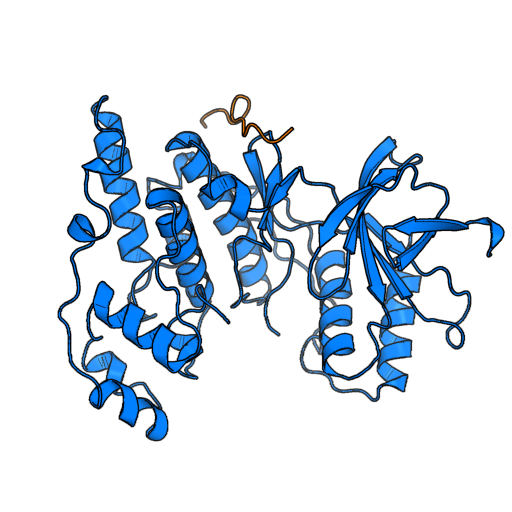0 2.942 15.069 1.00 60.83 351 GLU A O 1
ATOM 2671 N N . TRP A 1 354 ? -49.367 1.166 14.313 1.00 46.34 352 TRP A N 1
ATOM 2672 C CA . TRP A 1 354 ? -48.190 1.955 13.987 1.00 40.31 352 TRP A CA 1
ATOM 2673 C C . TRP A 1 354 ? -48.502 2.941 12.865 1.00 39.90 352 TRP A C 1
ATOM 2674 O O . TRP A 1 354 ? -48.175 4.126 12.954 1.00 39.01 352 TRP A O 1
ATOM 2685 N N . LYS A 1 355 ? -49.136 2.442 11.811 1.00 38.70 353 LYS A N 1
ATOM 2686 C CA . LYS A 1 355 ? -49.562 3.289 10.709 1.00 39.58 353 LYS A CA 1
ATOM 2687 C C . LYS A 1 355 ? -50.301 4.516 11.246 1.00 40.60 353 LYS A C 1
ATOM 2688 O O . LYS A 1 355 ? -50.029 5.639 10.832 1.00 41.78 353 LYS A O 1
ATOM 2694 N N . GLU A 1 356 ? -51.226 4.296 12.177 1.00 42.97 354 GLU A N 1
ATOM 2695 C CA . GLU A 1 356 ? -51.976 5.388 12.793 1.00 48.53 354 GLU A CA 1
ATOM 2696 C C . GLU A 1 356 ? -51.076 6.332 13.582 1.00 46.75 354 GLU A C 1
ATOM 2697 O O . GLU A 1 356 ? -51.131 7.548 13.397 1.00 45.17 354 GLU A O 1
ATOM 2703 N N . LEU A 1 357 ? -50.261 5.765 14.471 1.00 42.36 355 LEU A N 1
ATOM 2704 C CA . LEU A 1 357 ? -49.349 6.549 15.299 1.00 38.82 355 LEU A CA 1
ATOM 2705 C C . LEU A 1 357 ? -48.483 7.452 14.445 1.00 40.02 355 LEU A C 1
ATOM 2706 O O . LEU A 1 357 ? -48.368 8.651 14.702 1.00 37.25 355 LEU A O 1
ATOM 2711 N N . ILE A 1 358 ? -47.862 6.853 13.433 1.00 39.18 356 ILE A N 1
ATOM 2712 C CA . ILE A 1 358 ? -46.924 7.554 12.571 1.00 30.55 356 ILE A CA 1
ATOM 2713 C C . ILE A 1 358 ? -47.615 8.648 11.768 1.00 30.64 356 ILE A C 1
ATOM 2714 O O . ILE A 1 358 ? -47.138 9.781 11.718 1.00 30.82 356 ILE A O 1
ATOM 2719 N N . TYR A 1 359 ? -48.742 8.300 11.156 1.00 27.85 357 TYR A N 1
ATOM 2720 C CA . TYR A 1 359 ? -49.551 9.254 10.406 1.00 33.72 357 TYR A CA 1
ATOM 2721 C C . TYR A 1 359 ? -49.950 10.432 11.291 1.00 41.54 357 TYR A C 1
ATOM 2722 O O . TYR A 1 359 ? -49.755 11.593 10.928 1.00 39.37 357 TYR A O 1
ATOM 2731 N N . LYS A 1 360 ? -50.515 10.113 12.451 1.00 47.39 358 LYS A N 1
ATOM 2732 C CA . LYS A 1 360 ? -50.905 11.111 13.434 1.00 50.04 358 LYS A CA 1
ATOM 2733 C C . LYS A 1 360 ? -49.740 12.048 13.703 1.00 47.89 358 LYS A C 1
ATOM 2734 O O . LYS A 1 360 ? -49.884 13.268 13.673 1.00 45.95 358 LYS A O 1
ATOM 2740 N N . GLU A 1 361 ? -48.577 11.456 13.951 1.00 47.64 359 GLU A N 1
ATOM 2741 C CA . GLU A 1 361 ? -47.373 12.199 14.295 1.00 42.20 359 GLU A CA 1
ATOM 2742 C C . GLU A 1 361 ? -46.879 13.046 13.125 1.00 42.88 359 GLU A C 1
ATOM 2743 O O . GLU A 1 361 ? -46.284 14.099 13.321 1.00 43.45 359 GLU A O 1
ATOM 2749 N N . VAL A 1 362 ? -47.117 12.586 11.905 1.00 43.38 360 VAL A N 1
ATOM 2750 C CA . VAL A 1 362 ? -46.730 13.367 10.737 1.00 39.35 360 VAL A CA 1
ATOM 2751 C C . VAL A 1 362 ? -47.663 14.553 10.556 1.00 39.06 360 VAL A C 1
ATOM 2752 O O . VAL A 1 362 ? -47.224 15.662 10.264 1.00 40.20 360 VAL A O 1
ATOM 2756 N N . MET A 1 363 ? -48.956 14.313 10.732 1.00 42.40 361 MET A N 1
ATOM 2757 C CA . MET A 1 363 ? -49.946 15.366 10.584 1.00 47.78 361 MET A CA 1
ATOM 2758 C C . MET A 1 363 ? -49.761 16.453 11.648 1.00 59.89 361 MET A C 1
ATOM 2759 O O . MET A 1 363 ? -49.794 17.645 11.341 1.00 62.40 361 MET A O 1
ATOM 2764 N N . ASP A 1 364 ? -49.548 16.037 12.892 1.00 65.12 362 ASP A N 1
ATOM 2765 C CA . ASP A 1 364 ? -49.421 16.980 14.000 1.00 68.70 362 ASP A CA 1
ATOM 2766 C C . ASP A 1 364 ? -48.154 17.829 13.914 1.00 69.38 362 ASP A C 1
ATOM 2767 O 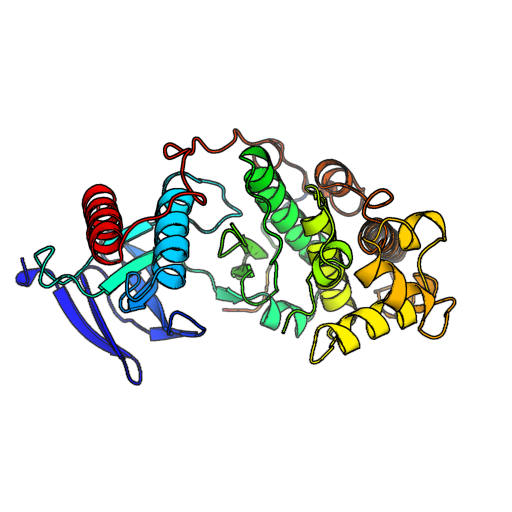O . ASP A 1 364 ? -48.120 18.951 14.416 1.00 70.98 362 ASP A O 1
ATOM 2772 N N . LEU A 1 365 ? -47.117 17.294 13.278 1.00 69.72 363 LEU A N 1
ATOM 2773 C CA . LEU A 1 365 ? -45.805 17.943 13.283 1.00 71.61 363 LEU A CA 1
ATOM 2774 C C . LEU A 1 365 ? -45.554 18.856 12.085 1.00 75.26 363 LEU A C 1
ATOM 2775 O O . LEU A 1 365 ? -44.580 19.607 12.069 1.00 73.13 363 LEU A O 1
ATOM 2780 N N . GLU A 1 366 ? -46.427 18.794 11.085 1.00 82.23 364 GLU A N 1
ATOM 2781 C CA . GLU A 1 366 ? -46.250 19.604 9.881 1.00 88.23 364 GLU A CA 1
ATOM 2782 C C . GLU A 1 366 ? -46.676 21.057 10.100 1.00 89.41 364 GLU A C 1
ATOM 2783 O O . GLU A 1 366 ? -47.707 21.323 10.720 1.00 90.30 364 GLU A O 1
ATOM 2789 N N . GLU A 1 367 ? -45.879 21.989 9.581 1.00 87.91 365 GLU A N 1
ATOM 2790 C CA . GLU A 1 367 ? -46.112 23.414 9.803 1.00 84.01 365 GLU A CA 1
ATOM 2791 C C . GLU A 1 367 ? -47.153 23.985 8.844 1.00 84.59 365 GLU A C 1
ATOM 2792 O O . GLU A 1 367 ? -47.649 25.096 9.044 1.00 83.62 365 GLU A O 1
ATOM 2798 N N . ARG B 2 3 ? -11.918 33.234 24.676 1.00 74.85 143 ARG B N 1
ATOM 2799 C CA . ARG B 2 3 ? -12.211 32.014 23.927 1.00 77.90 143 ARG B CA 1
ATOM 2800 C C . ARG B 2 3 ? -11.756 32.117 22.467 1.00 75.92 143 ARG B C 1
ATOM 2801 O O . ARG B 2 3 ? -12.078 33.088 21.781 1.00 76.24 143 ARG B O 1
ATOM 2809 N N . PRO B 2 4 ? -11.006 31.109 21.986 1.00 72.05 144 PRO B N 1
ATOM 2810 C CA . PRO B 2 4 ? -10.437 31.153 20.632 1.00 64.62 144 PRO B CA 1
ATOM 2811 C C . PRO B 2 4 ? -11.525 31.245 19.572 1.00 54.74 144 PRO B C 1
ATOM 2812 O O . PRO B 2 4 ? -12.624 30.724 19.775 1.00 47.47 144 PRO B O 1
ATOM 2816 N N . SER B 2 5 ? -11.219 31.905 18.458 1.00 56.15 145 SER B N 1
ATOM 2817 C CA . SER B 2 5 ? -12.210 32.147 17.410 1.00 56.48 145 SER B CA 1
ATOM 2818 C C . SER B 2 5 ? -12.397 30.939 16.498 1.00 45.27 145 SER B C 1
ATOM 2819 O O . SER B 2 5 ? -11.436 30.268 16.125 1.00 46.87 145 SER B O 1
ATOM 2822 N N . ARG B 2 6 ? -13.649 30.684 16.144 1.00 37.39 146 ARG B N 1
ATOM 2823 C CA . ARG B 2 6 ? -14.029 29.536 15.335 1.00 40.34 146 ARG B CA 1
ATOM 2824 C C . ARG B 2 6 ? -14.396 29.967 13.913 1.00 44.37 146 ARG B C 1
ATOM 2825 O O . ARG B 2 6 ? -14.817 29.147 13.099 1.00 52.50 146 ARG B O 1
ATOM 2833 N N . ASP B 2 7 ? -14.203 31.254 13.624 1.00 41.28 147 ASP B N 1
ATOM 2834 C CA . ASP B 2 7 ? -14.593 31.867 12.348 1.00 42.31 147 ASP B CA 1
ATOM 2835 C C . ASP B 2 7 ? -13.830 31.382 11.117 1.00 34.35 147 ASP B C 1
ATOM 2836 O O . ASP B 2 7 ? -14.399 31.254 10.033 1.00 34.29 147 ASP B O 1
ATOM 2841 N N . HIS B 2 8 ? -12.539 31.133 11.285 1.00 33.50 148 HIS B N 1
ATOM 2842 C CA . HIS B 2 8 ? -11.677 30.758 10.171 1.00 32.40 148 HIS B CA 1
ATOM 2843 C C . HIS B 2 8 ? -11.648 29.246 9.907 1.00 35.64 148 HIS B C 1
ATOM 2844 O O . HIS B 2 8 ? -11.129 28.808 8.883 1.00 41.30 148 HIS B O 1
ATOM 2851 N N . LEU B 2 9 ? -12.181 28.452 10.836 1.00 27.57 149 LEU B N 1
ATOM 2852 C CA . LEU B 2 9 ? -12.196 27.000 10.680 1.00 28.56 149 LEU B CA 1
ATOM 2853 C C . LEU B 2 9 ? -12.921 26.587 9.404 1.00 28.47 149 LEU B C 1
ATOM 2854 O O . LEU B 2 9 ? -14.098 26.898 9.218 1.00 32.23 149 LEU B O 1
ATOM 2859 N N . TYR B 2 10 ? -12.209 25.875 8.535 1.00 16.48 150 TYR B N 1
ATOM 2860 C CA . TYR B 2 10 ? -12.731 25.510 7.223 1.00 22.36 150 TYR B CA 1
ATOM 2861 C C . TYR B 2 10 ? -12.401 24.069 6.804 1.00 30.49 150 TYR B C 1
ATOM 2862 O O . TYR B 2 10 ? -11.259 23.611 6.916 1.00 35.69 150 TYR B O 1
ATOM 2871 N N . LEU B 2 11 ? -13.417 23.361 6.327 1.00 23.44 151 LEU B N 1
ATOM 2872 C CA . LEU B 2 11 ? -13.227 22.057 5.707 1.00 26.28 151 LEU B CA 1
ATOM 2873 C C . LEU B 2 11 ? -13.561 22.167 4.221 1.00 35.41 151 LEU B C 1
ATOM 2874 O O . LEU B 2 11 ? -14.661 22.587 3.858 1.00 39.33 151 LEU B O 1
ATOM 2879 N N . PRO B 2 12 ? -12.607 21.799 3.354 1.00 35.81 152 PRO B N 1
ATOM 2880 C CA . PRO B 2 12 ? -12.758 21.953 1.903 1.00 38.64 152 PRO B CA 1
ATOM 2881 C C . PRO B 2 12 ? -13.757 20.950 1.330 1.00 48.15 152 PRO B C 1
ATOM 2882 O O . PRO B 2 12 ? -13.361 20.002 0.656 1.00 46.52 152 PRO B O 1
ATOM 2886 N N . LEU B 2 13 ? -15.042 21.180 1.590 1.00 54.7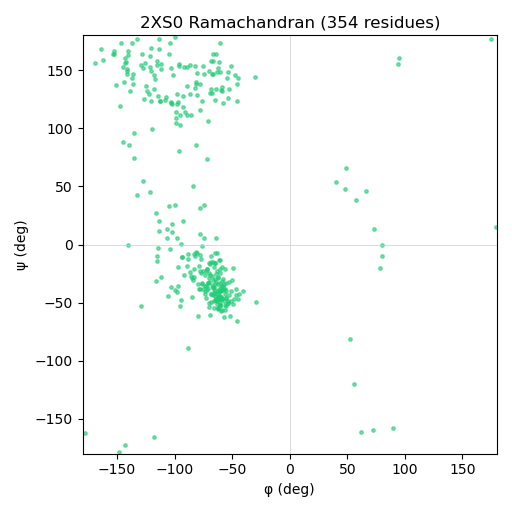0 153 LEU B N 1
ATOM 2887 C CA . LEU B 2 13 ? -16.101 20.245 1.230 1.00 54.51 153 LEU B CA 1
ATOM 2888 C C . LEU B 2 13 ? -16.998 20.804 0.130 1.00 71.34 153 LEU B C 1
ATOM 2889 O O . LEU B 2 13 ? -17.594 20.048 -0.641 1.00 77.02 153 LEU B O 1
ATOM 2894 N N . GLU B 2 14 ? -17.095 22.130 0.073 1.00 78.86 154 GLU B N 1
ATOM 2895 C CA . GLU B 2 14 ? -17.985 22.819 -0.861 1.00 84.17 154 GLU B CA 1
ATOM 2896 C C . GLU B 2 14 ? -17.862 22.320 -2.303 1.00 87.69 154 GLU B C 1
ATOM 2897 O O . GLU B 2 14 ? -18.863 22.183 -3.008 1.00 87.59 154 GLU B O 1
#

CATH classification: 3.30.200.20 (+1 more: 1.10.510.10)

Secondary structure (DSSP, 8-state):
-GGGEEEEEETTEEEEEETTEEEEEEEEEETTEEEEEEEETTTTEEEEEEEEE-TTSSHHHHHHHHHHHHHHHH---TTBPPEEEEE-SS-STTT--EEEEEEE--SEEHHHHHTS---HHHHHHHHHHHHHHHHHHHTTT---S---GGGEEE-TTS-EEE--------SSS-HHHHTT----TTHHHHHHHHHHHHHHHSS-S---SSHHHHHHHHHHHH-SPPHHHHTSS-TTTHHHHTSS-------HHHHS-GGGS---SHHHHHHHHHHHHHHHHHS-SSTTTSPPHHHHHHSHHHHTT--HHHHSPPPP--TTTT-SS----HHHHHHHHHHHHHHH--/----SS---TT-